Protein AF-A0ABC8CHY9-F1 (afdb_monomer)

Nearest PDB structures (foldseek):
  6kbh-assembly1_A  TM=7.584E-01  e=4.924E-10  Rhodococcus sp. ECU0066
  7c3a-assembly3_C  TM=7.628E-01  e=2.247E-09  Janthinobacterium sp. J3
  7c3b-assembly1_A  TM=7.754E-01  e=6.705E-09  Janthinobacterium sp. J3
  7c3a-assembly2_B  TM=7.800E-01  e=1.158E-08  Janthinobacterium sp. J3
  7c3a-assembly1_A  TM=7.800E-01  e=1.031E-07  Janthinobacterium sp. J3

InterPro domains:
  IPR007037 SIP-like, Rossmann fold domain [PF04954] (154-217)
  IPR013113 Siderophore-interacting, FAD-binding [PF08021] (94-144)
  IPR017927 FAD-binding domain, ferredoxin reductase-type [PS51384] (47-147)
  IPR017938 Riboflavin synthase-like beta-barrel [SSF63380] (45-145)
  IPR039261 Ferredoxin-NADP reductase (FNR), nucleotide-binding domain [G3DSA:3.40.50.80] (151-223)
  IPR039374 Siderophore-interacting protein [PTHR30157] (42-215)

Foldseek 3Di:
DDDDDPPPVVPPPPPPDDPPVVVVVVVCVVVVVDDPDPPPDPPPPPKDKWKWFWADKDDFFPFKIKTKTATLVLAPDDDPALQWWKWWDQDPDTDIWGFLDADNNGRITITMDGDDPCDDRVSVCRVPDDGGDMIMIIDGDHDHALPPDPPPAQEEEAEFEPRCQSSVLSRQVRHDPNHAYAYEYEYQAPRRDGDHPPPHHYHYFHCPPPDGPPSVPPPPPDPD

pLDDT: mean 79.37, std 23.41, range [27.72, 98.75]

Sequence (224 aa):
MPEQDWTEGFRAGYAAGFSDGFRAAREALSSGELAPAAVPHKHVAKKRYGTATVTGKQQLSVDMIRVFAQAPDMVGLSLDKTDHYIKIFFGEQTRSYTLRKVDTATGEIAIDFFFHGGVGVAGPWARDVHVGETFSYKGPGGKWSPTTPLPGVQEFVFAGDESAAPAIACGLERIPAGASATAYVEVAAPGHEIPMPEGSSVAWLYREGKPAGQALSTPCVNTT

Solvent-accessible surface area (backbone atoms only — not comparable to full-atom values): 13422 Å² total; per-residue (Å²): 137,84,86,82,82,75,72,64,72,72,72,68,67,84,83,76,73,79,62,63,68,57,50,58,55,49,50,43,59,71,72,64,80,52,80,79,75,81,76,76,77,77,79,75,74,80,88,40,71,47,60,30,32,28,68,42,72,45,80,57,30,85,45,30,37,37,40,30,25,45,24,69,83,43,42,76,58,87,78,85,42,32,47,25,24,34,33,38,53,62,82,97,44,73,48,79,40,41,46,52,39,74,40,33,86,78,7,40,35,29,35,60,46,59,33,68,72,79,52,71,73,61,29,42,46,67,71,68,61,52,68,72,45,70,47,44,35,38,46,79,48,57,86,45,38,76,73,50,93,57,88,87,70,47,73,45,79,44,76,41,40,64,82,42,44,52,35,48,39,34,40,65,76,47,56,52,92,91,44,49,58,43,34,41,39,32,31,60,41,93,72,45,61,62,92,62,56,86,92,64,47,69,48,78,36,60,35,77,83,53,66,90,67,52,57,77,66,48,77,83,75,82,82,125

Secondary structure (DSSP, 8-state):
------SSHHHHTTSSSSSHHHHHHHHHHHTT-SPPP-------PPPPEEEEEEEEEEE-SSSEEEEEEE-GGGTT-----SS-EEEEEETTEEEEEEEEEE-TTT-EEEEEEE--TT-SSHHHHHHH--TT-EEEEEEEE----TTS--TT--EEEEEEETTTHHHHHHHHTTPPTT-EEEEEEEESSTT------TT-EEEEEE-TTPPTTHHHHS------

Structure (mmCIF, N/CA/C/O backbone):
data_AF-A0ABC8CHY9-F1
#
_entry.id   AF-A0ABC8CHY9-F1
#
loop_
_atom_site.group_PDB
_atom_site.id
_atom_site.type_symbol
_atom_site.label_atom_id
_atom_site.label_alt_id
_atom_site.label_comp_id
_atom_site.label_asym_id
_atom_site.label_entity_id
_atom_site.label_seq_id
_atom_site.pdbx_PDB_ins_code
_atom_site.Cartn_x
_atom_site.Cartn_y
_atom_site.Cartn_z
_atom_site.occupancy
_atom_site.B_iso_or_equiv
_atom_site.auth_seq_id
_atom_site.auth_comp_id
_atom_site.auth_asym_id
_atom_site.auth_atom_id
_atom_site.pdbx_PDB_model_num
ATOM 1 N N . MET A 1 1 ? 46.245 7.492 -29.302 1.00 31.73 1 MET A N 1
ATOM 2 C CA . MET A 1 1 ? 45.014 8.285 -29.102 1.00 31.73 1 MET A CA 1
ATOM 3 C C . MET A 1 1 ? 44.814 8.413 -27.605 1.00 31.73 1 MET A C 1
ATOM 5 O O . MET A 1 1 ? 44.795 7.358 -26.983 1.00 31.73 1 MET A O 1
ATOM 9 N N . PRO A 1 2 ? 44.789 9.615 -27.008 1.00 33.62 2 PRO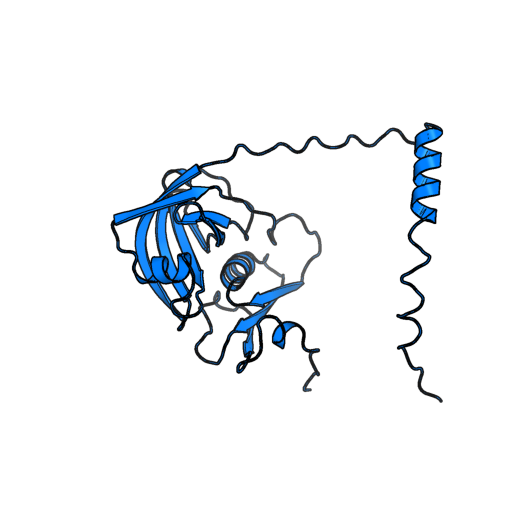 A N 1
ATOM 10 C CA . PRO A 1 2 ? 44.671 9.721 -25.562 1.00 33.62 2 PRO A CA 1
ATOM 11 C C . PRO A 1 2 ? 43.204 9.747 -25.111 1.00 33.62 2 PRO A C 1
ATOM 13 O O . PRO A 1 2 ? 42.352 10.351 -25.764 1.00 33.62 2 PRO A O 1
ATOM 16 N N . GLU A 1 3 ? 42.969 9.056 -23.996 1.00 36.50 3 GLU A N 1
ATOM 17 C CA . GLU A 1 3 ? 41.801 9.107 -23.111 1.00 36.50 3 GLU A CA 1
ATOM 18 C C . GLU A 1 3 ? 41.356 10.547 -22.826 1.00 36.50 3 GLU A C 1
ATOM 20 O O . GLU A 1 3 ? 42.177 11.398 -22.484 1.00 36.50 3 GLU A O 1
ATOM 25 N N . GLN A 1 4 ? 40.052 10.814 -22.937 1.00 35.91 4 GLN A N 1
ATOM 26 C CA . GLN A 1 4 ? 39.448 12.040 -22.416 1.00 35.91 4 GLN A CA 1
ATOM 27 C C . GLN A 1 4 ? 38.803 11.753 -21.059 1.00 35.91 4 GLN A C 1
ATOM 29 O O . GLN A 1 4 ? 37.903 10.921 -20.950 1.00 35.91 4 GLN A O 1
ATOM 34 N N . ASP A 1 5 ? 39.303 12.456 -20.045 1.00 32.94 5 ASP A N 1
ATOM 35 C CA . ASP A 1 5 ? 38.778 12.534 -18.685 1.00 32.94 5 ASP A CA 1
ATOM 36 C C . ASP A 1 5 ? 37.527 13.428 -18.667 1.00 32.94 5 ASP A C 1
ATOM 38 O O . ASP A 1 5 ? 37.573 14.614 -18.997 1.00 32.94 5 ASP A O 1
ATOM 42 N N . TRP A 1 6 ? 36.383 12.841 -18.315 1.00 29.98 6 TRP A N 1
ATOM 43 C CA . TRP A 1 6 ? 35.071 13.495 -18.344 1.00 29.98 6 TRP A CA 1
ATOM 44 C C . TRP A 1 6 ? 34.708 14.216 -17.035 1.00 29.98 6 TRP A C 1
ATOM 46 O O . TRP A 1 6 ? 33.580 14.690 -16.885 1.00 29.98 6 TRP A O 1
ATOM 56 N N . THR A 1 7 ? 35.627 14.327 -16.071 1.00 32.62 7 THR A N 1
ATOM 57 C CA . THR A 1 7 ? 35.287 14.832 -14.730 1.00 32.62 7 THR A CA 1
ATOM 58 C C . THR A 1 7 ? 35.387 16.356 -14.554 1.00 32.62 7 THR A C 1
ATOM 60 O O . THR A 1 7 ? 34.756 16.897 -13.641 1.00 32.62 7 THR A O 1
ATOM 63 N N . GLU A 1 8 ? 36.051 17.098 -15.450 1.00 30.88 8 GLU A N 1
ATOM 64 C CA . GLU A 1 8 ? 36.154 18.569 -15.340 1.00 30.88 8 GLU A CA 1
ATOM 65 C C . GLU A 1 8 ? 34.946 19.338 -15.906 1.00 30.88 8 GLU A C 1
ATOM 67 O O . GLU A 1 8 ? 34.560 20.373 -15.354 1.00 30.88 8 GLU A O 1
ATOM 72 N N . GLY A 1 9 ? 34.259 18.813 -16.929 1.00 31.03 9 GLY A N 1
ATOM 73 C CA . GLY A 1 9 ? 33.076 19.467 -17.514 1.00 31.03 9 GLY A CA 1
ATOM 74 C C . GLY A 1 9 ? 31.875 19.549 -16.561 1.00 31.03 9 GLY A C 1
ATOM 75 O O . GLY A 1 9 ? 31.036 20.442 -16.680 1.00 31.03 9 GLY A O 1
ATOM 76 N N . PHE A 1 10 ? 31.814 18.661 -15.565 1.00 29.80 10 PHE A N 1
ATOM 77 C CA . PHE A 1 10 ? 30.682 18.574 -14.642 1.00 29.80 10 PHE A CA 1
ATOM 78 C C . PHE A 1 10 ? 30.766 19.562 -13.466 1.00 29.80 10 PHE A C 1
ATOM 80 O O . PHE A 1 10 ? 29.756 19.832 -12.818 1.00 29.80 10 PHE A O 1
ATOM 87 N N . ARG A 1 11 ? 31.941 20.151 -13.189 1.00 31.22 11 ARG A N 1
ATOM 88 C CA . ARG A 1 11 ? 32.120 21.094 -12.065 1.00 31.22 11 ARG A CA 1
ATOM 89 C C . ARG A 1 11 ? 32.018 22.573 -12.452 1.00 31.22 11 ARG A C 1
ATOM 91 O O . ARG A 1 11 ? 31.824 23.399 -11.567 1.00 31.22 11 ARG A O 1
ATOM 98 N N . ALA A 1 12 ? 32.061 22.919 -13.741 1.00 30.42 12 ALA A N 1
ATOM 99 C CA . ALA A 1 12 ? 31.994 24.315 -14.196 1.00 30.42 12 ALA A CA 1
ATOM 100 C C . ALA A 1 12 ? 30.573 24.811 -14.556 1.00 30.42 12 ALA A C 1
ATOM 102 O O . ALA A 1 12 ? 30.329 26.015 -14.579 1.00 30.42 12 ALA A O 1
ATOM 103 N N . GLY A 1 13 ? 29.608 23.916 -14.801 1.00 27.72 13 GLY A N 1
ATOM 104 C CA . GLY A 1 13 ? 28.267 24.290 -15.286 1.00 27.72 13 GLY A CA 1
ATOM 105 C C . GLY A 1 13 ? 27.268 24.778 -14.227 1.00 27.72 13 GLY A C 1
ATOM 106 O O . GLY A 1 13 ? 26.208 25.289 -14.581 1.00 27.72 13 GLY A O 1
ATOM 107 N N . TYR A 1 14 ? 27.572 24.643 -12.932 1.00 29.20 14 TYR A N 1
ATOM 108 C CA . TYR A 1 14 ? 26.563 24.785 -11.869 1.00 29.20 14 TYR A CA 1
ATOM 109 C C . TYR A 1 14 ? 26.459 26.176 -11.216 1.00 29.20 14 TYR A C 1
ATOM 111 O O . TYR A 1 14 ? 25.705 26.335 -10.260 1.00 29.20 14 TYR A O 1
ATOM 119 N N . ALA A 1 15 ? 27.167 27.198 -11.712 1.00 30.81 15 ALA A N 1
ATOM 120 C CA . ALA A 1 15 ? 27.175 28.516 -11.058 1.00 30.81 15 ALA A CA 1
ATOM 121 C C . ALA A 1 15 ? 26.877 29.738 -11.950 1.00 30.81 15 ALA A C 1
ATOM 123 O O . ALA A 1 15 ? 26.754 30.830 -11.405 1.00 30.81 15 ALA A O 1
ATOM 124 N N . ALA A 1 16 ? 26.707 29.606 -13.273 1.00 33.31 16 ALA A N 1
ATOM 125 C CA . ALA A 1 16 ? 26.602 30.793 -14.146 1.00 33.31 16 ALA A CA 1
ATOM 126 C C . ALA A 1 16 ? 25.385 30.858 -15.094 1.00 33.31 16 ALA A C 1
ATOM 128 O O . ALA A 1 16 ? 25.173 31.888 -15.719 1.00 33.31 16 ALA A O 1
ATOM 129 N N . GLY A 1 17 ? 24.550 29.818 -15.204 1.00 32.47 17 GLY A N 1
ATOM 130 C CA . GLY A 1 17 ? 23.488 29.775 -16.229 1.00 32.47 17 GLY A CA 1
ATOM 131 C C . GLY A 1 17 ? 22.079 30.208 -15.798 1.00 32.47 17 GLY A C 1
ATOM 132 O O . GLY A 1 17 ? 21.177 30.234 -16.629 1.00 32.47 17 GLY A O 1
ATOM 133 N N . PHE A 1 18 ? 21.842 30.502 -14.515 1.00 31.17 18 PHE A N 1
ATOM 134 C CA . PHE A 1 18 ? 20.472 30.564 -13.975 1.00 31.17 18 PHE A CA 1
ATOM 135 C C . PHE A 1 18 ? 19.853 31.977 -13.913 1.00 31.17 18 PHE A C 1
ATOM 137 O O . PHE A 1 18 ? 18.650 32.103 -13.695 1.00 31.17 18 PHE A O 1
ATOM 144 N N . SER A 1 19 ? 20.627 33.051 -14.114 1.00 36.53 19 SER A N 1
ATOM 145 C CA . SER A 1 19 ? 20.133 34.436 -13.973 1.00 36.53 19 SER A CA 1
ATOM 146 C C . SER A 1 19 ? 19.642 35.079 -15.272 1.00 36.53 19 SER A C 1
ATOM 148 O O . SER A 1 19 ? 18.708 35.883 -15.238 1.00 36.53 19 SER A O 1
ATOM 150 N N . ASP A 1 20 ? 20.228 34.731 -16.418 1.00 38.06 20 ASP A N 1
ATOM 151 C CA . ASP A 1 20 ? 20.029 35.509 -17.651 1.00 38.06 20 ASP A CA 1
ATOM 152 C C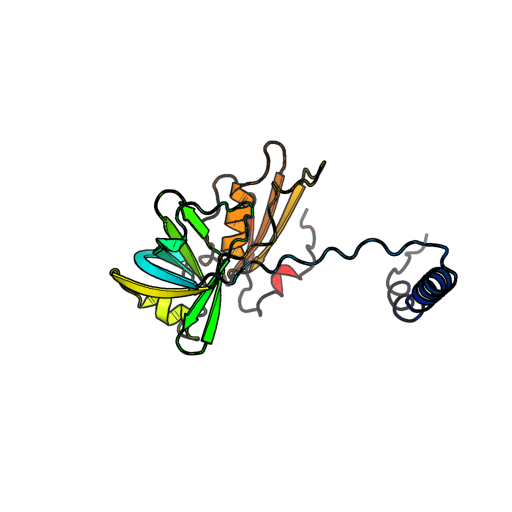 . ASP A 1 20 ? 18.703 35.184 -18.349 1.00 38.06 20 ASP A C 1
ATOM 154 O O . ASP A 1 20 ? 18.013 36.086 -18.830 1.00 38.06 20 ASP A O 1
ATOM 158 N N . GLY A 1 21 ? 18.260 33.923 -18.285 1.00 33.34 21 GLY A N 1
ATOM 159 C CA . GLY A 1 21 ? 16.952 33.507 -18.807 1.00 33.34 21 GLY A CA 1
ATOM 160 C C . GLY A 1 21 ? 15.767 34.141 -18.067 1.00 33.34 21 GLY A C 1
ATOM 161 O O . GLY A 1 21 ? 14.745 34.455 -18.677 1.00 33.34 21 GLY A O 1
ATOM 162 N N . PHE A 1 22 ? 15.911 34.413 -16.765 1.00 33.84 22 PHE A N 1
ATOM 163 C CA . PHE A 1 22 ? 14.870 35.080 -15.977 1.00 33.84 22 PHE A CA 1
ATOM 164 C C . PHE A 1 22 ? 14.790 36.583 -16.254 1.00 33.84 22 PHE A C 1
ATOM 166 O O . PHE A 1 22 ? 13.711 37.163 -16.132 1.00 33.84 22 PHE A O 1
ATOM 173 N N . ARG A 1 23 ? 15.897 37.223 -16.651 1.00 44.31 23 ARG A N 1
ATOM 174 C CA . ARG A 1 23 ? 15.920 38.656 -16.971 1.00 44.31 23 ARG A CA 1
ATOM 175 C C . ARG A 1 23 ? 15.185 38.948 -18.278 1.00 44.31 23 ARG A C 1
ATOM 177 O O . ARG A 1 23 ? 14.306 39.805 -18.281 1.00 44.31 23 ARG A O 1
ATOM 184 N N . ALA A 1 24 ? 15.454 38.156 -19.319 1.00 43.34 24 ALA A N 1
ATOM 185 C CA . ALA A 1 24 ? 14.773 38.255 -20.611 1.00 43.34 24 ALA A CA 1
ATOM 186 C C . ALA A 1 24 ? 13.260 37.986 -20.496 1.00 43.34 24 ALA A C 1
ATOM 188 O O . ALA A 1 24 ? 12.445 38.726 -21.045 1.00 43.34 24 ALA A O 1
ATOM 189 N N . ALA A 1 25 ? 12.863 36.980 -19.706 1.00 36.84 25 ALA A N 1
ATOM 190 C CA . ALA A 1 25 ? 11.452 36.690 -19.447 1.00 36.84 25 ALA A CA 1
ATOM 191 C C . ALA A 1 25 ? 10.747 37.811 -18.655 1.00 36.84 25 ALA A C 1
ATOM 193 O O . ALA A 1 25 ? 9.567 38.084 -18.876 1.00 36.84 25 ALA A O 1
ATOM 194 N N . ARG A 1 26 ? 11.459 38.489 -17.743 1.00 45.16 26 ARG A N 1
ATOM 195 C CA . ARG A 1 26 ? 10.902 39.592 -16.945 1.00 45.16 26 ARG A CA 1
ATOM 196 C C . ARG A 1 26 ? 10.762 40.884 -17.750 1.00 45.16 26 ARG A C 1
ATOM 198 O O . ARG A 1 26 ? 9.788 41.604 -17.550 1.00 45.16 26 ARG A O 1
ATOM 205 N N . GLU A 1 27 ? 11.693 41.155 -18.662 1.00 46.03 27 GLU A N 1
ATOM 206 C CA . GLU A 1 27 ? 11.608 42.287 -19.592 1.00 46.03 27 GLU A CA 1
ATOM 207 C C . GLU A 1 27 ? 10.438 42.114 -20.574 1.00 46.03 27 GLU A C 1
ATOM 209 O O . GLU A 1 27 ? 9.633 43.037 -20.706 1.00 46.03 27 GLU A O 1
ATOM 214 N N . ALA A 1 28 ? 10.239 40.909 -21.125 1.00 45.16 28 ALA A N 1
ATOM 215 C CA . ALA A 1 28 ? 9.108 40.591 -22.008 1.00 45.16 28 ALA A CA 1
ATOM 216 C C . ALA A 1 28 ? 7.726 40.672 -21.316 1.00 45.16 28 ALA A C 1
ATOM 218 O O . ALA A 1 28 ? 6.730 41.046 -21.934 1.00 45.16 28 ALA A O 1
ATOM 219 N N . LEU A 1 29 ? 7.651 40.364 -20.013 1.00 42.69 29 LEU A N 1
ATOM 220 C CA . LEU A 1 29 ? 6.434 40.549 -19.205 1.00 42.69 29 LEU A CA 1
ATOM 221 C C . LEU A 1 29 ? 6.156 42.025 -18.878 1.00 42.69 29 LEU A C 1
ATOM 223 O O . LEU A 1 29 ? 5.001 42.401 -18.692 1.00 42.69 29 LEU A O 1
ATOM 227 N N . SER A 1 30 ? 7.193 42.865 -18.809 1.00 51.72 30 SER A N 1
ATOM 228 C CA . SER A 1 30 ? 7.054 44.303 -18.536 1.00 51.72 30 SER A CA 1
ATOM 229 C C . SER A 1 30 ? 6.745 45.148 -19.778 1.00 51.72 30 SER A C 1
ATOM 231 O O . SER A 1 30 ? 6.163 46.222 -19.638 1.00 51.72 30 SER A O 1
ATOM 233 N N . SER A 1 31 ? 7.083 44.663 -20.981 1.00 58.38 31 SER A N 1
ATOM 234 C CA . SER A 1 31 ? 6.788 45.321 -22.265 1.00 58.38 31 SER A CA 1
ATOM 235 C C . SER A 1 31 ? 5.376 45.042 -22.801 1.00 58.38 31 SER A C 1
ATOM 237 O O . SER A 1 31 ? 4.948 45.693 -23.751 1.00 58.38 31 SER A O 1
ATOM 239 N N . GLY A 1 32 ? 4.637 44.101 -22.196 1.00 48.84 32 GLY A N 1
ATOM 240 C CA . GLY A 1 32 ? 3.268 43.747 -22.592 1.00 48.84 32 GLY A CA 1
ATOM 241 C C . GLY A 1 32 ? 3.162 42.870 -23.848 1.00 48.84 32 GLY A C 1
ATOM 242 O O . GLY A 1 32 ? 2.066 42.701 -24.374 1.00 48.84 32 GLY A O 1
ATOM 243 N N . GLU A 1 33 ? 4.270 42.302 -24.326 1.00 51.78 33 GLU A N 1
ATOM 244 C CA . GLU A 1 33 ? 4.331 41.566 -25.600 1.00 51.78 33 GLU A CA 1
ATOM 245 C C . GLU A 1 33 ? 3.868 40.097 -25.488 1.00 51.78 33 GLU A C 1
ATOM 247 O O . GLU A 1 33 ? 3.592 39.439 -26.489 1.00 51.78 33 GLU A O 1
ATOM 252 N N . LEU A 1 34 ? 3.695 39.585 -24.264 1.00 42.00 34 LEU A N 1
ATOM 253 C CA . LEU A 1 34 ? 3.110 38.273 -23.985 1.00 42.00 34 LEU A CA 1
ATOM 254 C C . LEU A 1 34 ? 1.925 38.432 -23.032 1.00 42.00 34 LEU A C 1
ATOM 256 O O . LEU A 1 34 ? 2.094 38.773 -21.860 1.00 42.00 34 LEU A O 1
ATOM 260 N N . ALA A 1 35 ? 0.716 38.151 -23.523 1.00 42.53 35 ALA A N 1
ATOM 261 C CA . ALA A 1 35 ? -0.446 38.004 -22.655 1.00 42.53 35 ALA A CA 1
ATOM 262 C C . ALA A 1 35 ? -0.138 36.920 -21.602 1.00 42.53 35 ALA A C 1
ATOM 264 O O . ALA A 1 35 ? 0.308 35.830 -21.980 1.00 42.53 35 ALA A O 1
ATOM 265 N N . PRO A 1 36 ? -0.339 37.177 -20.295 1.00 41.12 36 PRO A N 1
ATOM 266 C CA . PRO A 1 36 ? -0.047 36.180 -19.280 1.00 41.12 36 PRO A CA 1
ATOM 267 C C . PRO A 1 36 ? -0.923 34.953 -19.533 1.00 41.12 36 PRO A C 1
ATOM 269 O O . PRO A 1 36 ? -2.152 35.046 -19.559 1.00 41.12 36 PRO A O 1
ATOM 272 N N . ALA A 1 37 ? -0.280 33.800 -19.731 1.00 46.53 37 ALA A N 1
ATOM 273 C CA . ALA A 1 37 ? -0.973 32.524 -19.765 1.00 46.53 37 ALA A CA 1
ATOM 274 C C . ALA A 1 37 ? -1.821 32.413 -18.493 1.00 46.53 37 ALA A C 1
ATOM 276 O O . ALA A 1 37 ? -1.317 32.636 -17.388 1.00 46.53 37 ALA A O 1
ATOM 277 N N . ALA A 1 38 ? -3.111 32.111 -18.655 1.00 36.38 38 ALA A N 1
ATOM 278 C CA . ALA A 1 38 ? -4.022 31.940 -17.536 1.00 36.38 38 ALA A CA 1
ATOM 279 C C . ALA A 1 38 ? -3.404 30.947 -16.543 1.00 36.38 38 ALA A C 1
ATOM 281 O O . ALA A 1 38 ? -3.217 29.777 -16.870 1.00 36.38 38 ALA A O 1
ATOM 282 N N . VAL A 1 39 ? -3.058 31.419 -15.344 1.00 41.78 39 VAL A N 1
ATOM 283 C CA . VAL A 1 39 ? -2.604 30.549 -14.260 1.00 41.78 39 VAL A CA 1
ATOM 284 C C . VAL A 1 39 ? -3.815 29.703 -13.877 1.00 41.78 39 VAL A C 1
ATOM 286 O O . VAL A 1 39 ? -4.792 30.262 -13.371 1.00 41.78 39 VAL A O 1
ATOM 289 N N . PRO A 1 40 ? -3.822 28.381 -14.125 1.00 38.25 40 PRO A N 1
ATOM 290 C CA . PRO A 1 40 ? -4.966 27.572 -13.759 1.00 38.25 40 PRO A CA 1
ATOM 291 C C . PRO A 1 40 ? -5.106 27.624 -12.240 1.00 38.25 40 PRO A C 1
ATOM 293 O O . PRO A 1 40 ? -4.212 27.209 -11.496 1.00 38.25 40 PRO A O 1
ATOM 296 N N . HIS A 1 41 ? -6.233 28.146 -11.762 1.00 39.78 41 HIS A N 1
ATOM 297 C CA . HIS A 1 41 ? -6.594 28.026 -10.360 1.00 39.78 41 HIS A CA 1
ATOM 298 C C . HIS A 1 41 ? -6.668 26.532 -10.028 1.00 39.78 41 HIS A C 1
ATOM 300 O O . HIS A 1 41 ? -7.545 25.818 -10.522 1.00 39.78 41 HIS A O 1
ATOM 306 N N . LYS A 1 42 ? -5.727 26.038 -9.210 1.00 41.91 42 LYS A N 1
ATOM 307 C CA . LYS A 1 42 ? -5.790 24.674 -8.676 1.00 41.91 42 LYS A CA 1
ATOM 308 C C . LYS A 1 42 ? -7.128 24.523 -7.963 1.00 41.91 42 LYS A C 1
ATOM 310 O O . LYS A 1 42 ? -7.344 25.139 -6.921 1.00 41.91 42 LYS A O 1
ATOM 315 N N . HIS A 1 43 ? -8.006 23.683 -8.500 1.00 42.25 43 HIS A N 1
ATOM 316 C CA . HIS A 1 43 ? -9.142 23.191 -7.740 1.00 42.25 43 HIS A CA 1
ATOM 317 C C . HIS A 1 43 ? -8.588 22.435 -6.532 1.00 42.25 43 HIS A C 1
ATOM 319 O O . HIS A 1 43 ? -8.000 21.360 -6.660 1.00 42.25 43 HIS A O 1
ATOM 325 N N . VAL A 1 44 ? -8.719 23.026 -5.345 1.00 41.34 44 VAL A N 1
ATOM 326 C CA . VAL A 1 44 ? -8.358 22.352 -4.101 1.00 41.34 44 VAL A CA 1
ATOM 327 C C . VAL A 1 44 ? -9.457 21.334 -3.830 1.00 41.34 44 VAL A C 1
ATOM 329 O O . VAL A 1 44 ? -10.539 21.689 -3.364 1.00 41.34 44 VAL A O 1
ATOM 332 N N . ALA A 1 45 ? -9.198 20.066 -4.154 1.00 55.59 45 ALA A N 1
ATOM 333 C CA . ALA A 1 45 ? -10.091 18.973 -3.795 1.00 55.59 45 ALA A CA 1
ATOM 334 C C . ALA A 1 45 ? -10.418 19.056 -2.292 1.00 55.59 45 ALA A C 1
ATOM 336 O O . ALA A 1 45 ? -9.515 19.174 -1.454 1.00 55.59 45 ALA A O 1
ATOM 337 N N . LYS A 1 46 ? -11.712 19.029 -1.940 1.00 58.00 46 LYS A N 1
ATOM 338 C CA . LYS A 1 46 ? -12.144 19.033 -0.534 1.00 58.00 46 LYS A CA 1
ATOM 339 C C . LYS A 1 46 ? -11.478 17.861 0.191 1.00 58.00 46 LYS A C 1
ATOM 341 O O . LYS A 1 46 ? -11.513 16.729 -0.286 1.00 58.00 46 LYS A O 1
ATOM 346 N N . LYS A 1 47 ? -10.866 18.140 1.348 1.00 62.62 47 LYS A N 1
ATOM 347 C CA . LYS A 1 47 ? -10.247 17.112 2.196 1.00 62.62 47 LYS A CA 1
ATOM 348 C C . LYS A 1 47 ? -11.335 16.121 2.628 1.00 62.62 47 LYS A C 1
ATOM 350 O O . LYS A 1 47 ? -12.256 16.517 3.336 1.00 62.62 47 LYS A O 1
ATOM 355 N N . ARG A 1 48 ? -11.215 14.862 2.211 1.00 80.88 48 ARG A N 1
ATOM 356 C CA . ARG A 1 48 ? -12.069 13.760 2.664 1.00 80.88 48 ARG A CA 1
ATOM 357 C C . ARG A 1 48 ? -11.432 13.089 3.875 1.00 80.88 48 ARG A C 1
ATOM 359 O O . ARG A 1 48 ? -10.226 12.833 3.871 1.00 80.88 48 ARG A O 1
ATOM 366 N N . TYR A 1 49 ? -12.243 12.879 4.900 1.00 92.06 49 TYR A N 1
ATOM 367 C CA . TYR A 1 49 ? -11.903 12.138 6.106 1.00 92.06 49 TYR A CA 1
ATOM 368 C C . TYR A 1 49 ? -12.834 10.931 6.168 1.00 92.06 49 TYR A C 1
ATOM 370 O O . TYR A 1 49 ? -14.011 11.069 5.834 1.00 92.06 49 TYR A O 1
ATOM 378 N N . GLY A 1 50 ? -12.295 9.786 6.564 1.00 93.50 50 GLY A N 1
ATOM 379 C CA . GLY A 1 50 ? -13.008 8.516 6.591 1.00 93.50 50 GLY A CA 1
ATOM 380 C C . GLY A 1 50 ? -12.617 7.678 7.797 1.00 93.50 50 GLY A C 1
ATOM 381 O O . GLY A 1 50 ? -11.641 7.975 8.497 1.00 93.50 50 GLY A O 1
ATOM 382 N N . THR A 1 51 ? -13.388 6.623 8.022 1.00 96.62 51 THR A N 1
ATOM 383 C CA . THR A 1 51 ? -13.128 5.619 9.051 1.00 96.62 51 THR A CA 1
ATOM 384 C C . THR A 1 51 ? -13.231 4.254 8.399 1.00 96.62 51 THR A C 1
ATOM 386 O O . THR A 1 51 ? -14.230 3.948 7.752 1.00 96.62 51 THR A O 1
ATOM 389 N N . ALA A 1 52 ? -12.201 3.436 8.582 1.00 98.00 52 ALA A N 1
ATOM 390 C CA . ALA A 1 52 ? -12.180 2.063 8.111 1.00 98.00 52 ALA A CA 1
ATOM 391 C C . ALA A 1 52 ? -12.221 1.093 9.293 1.00 98.00 52 ALA A C 1
ATOM 393 O O . ALA A 1 52 ? -11.663 1.381 10.352 1.00 98.00 52 ALA A O 1
ATOM 394 N N . THR A 1 53 ? -12.868 -0.053 9.094 1.00 98.69 53 THR A N 1
ATOM 395 C CA . THR A 1 53 ? -12.961 -1.145 10.073 1.00 98.69 53 THR A CA 1
ATOM 396 C C . THR A 1 53 ? -12.141 -2.324 9.584 1.00 98.69 53 THR A C 1
ATOM 398 O O . THR A 1 53 ? -12.368 -2.799 8.476 1.00 98.69 53 THR A O 1
ATOM 401 N N . VAL A 1 54 ? -11.194 -2.805 10.382 1.00 98.75 54 VAL A N 1
ATOM 402 C CA . VAL A 1 54 ? -10.316 -3.918 10.013 1.00 98.75 54 VAL A CA 1
ATOM 403 C C . VAL A 1 54 ? -11.126 -5.200 9.853 1.00 98.75 54 VAL A C 1
ATOM 405 O O . VAL A 1 54 ? -11.891 -5.585 10.736 1.00 98.75 54 VAL A O 1
ATOM 408 N N . THR A 1 55 ? -10.939 -5.874 8.722 1.00 98.38 55 THR A N 1
ATOM 409 C CA . THR A 1 55 ? -11.605 -7.137 8.371 1.00 98.38 55 THR A CA 1
ATOM 410 C C . THR A 1 55 ? -10.643 -8.321 8.372 1.00 98.38 55 THR A C 1
ATOM 412 O O . THR A 1 55 ? -11.081 -9.465 8.457 1.00 98.38 55 THR A O 1
ATOM 415 N N . GLY A 1 56 ? -9.330 -8.073 8.346 1.00 97.31 56 GLY A N 1
ATOM 416 C CA . GLY A 1 56 ? -8.318 -9.119 8.440 1.00 97.31 56 GLY A CA 1
ATOM 417 C C . GLY A 1 56 ? -6.896 -8.592 8.296 1.00 97.31 56 GLY A C 1
ATOM 418 O O . GLY A 1 56 ? -6.675 -7.413 8.017 1.00 97.31 56 GLY A O 1
ATOM 419 N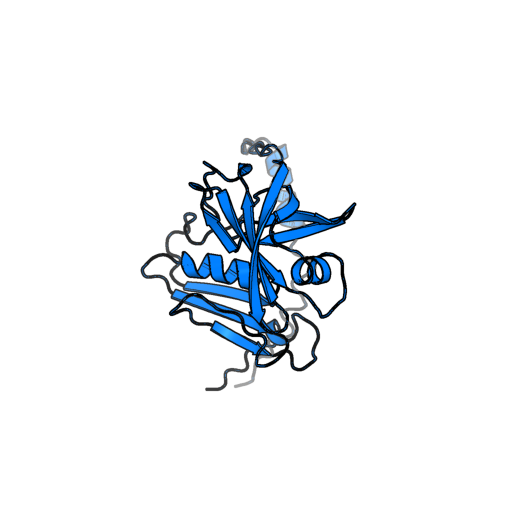 N . LYS A 1 57 ? -5.921 -9.488 8.457 1.00 97.31 57 LYS A N 1
ATOM 420 C CA . LYS A 1 57 ? -4.506 -9.205 8.200 1.00 97.31 57 LYS A CA 1
ATOM 421 C C . LYS A 1 57 ? -3.777 -10.422 7.644 1.00 97.31 57 LYS A C 1
ATOM 423 O O . LYS A 1 57 ? -4.159 -11.555 7.927 1.00 97.31 57 LYS A O 1
ATOM 428 N N . GLN A 1 58 ? -2.721 -10.175 6.879 1.00 96.62 58 GLN A N 1
ATOM 429 C CA . GLN A 1 58 ? -1.860 -11.195 6.289 1.00 96.62 58 GLN A CA 1
ATOM 430 C C . GLN A 1 58 ? -0.396 -10.755 6.380 1.00 96.62 58 GLN A C 1
ATOM 432 O O . GLN A 1 58 ? -0.051 -9.658 5.944 1.00 96.62 58 GLN A O 1
ATOM 437 N N . GLN A 1 59 ? 0.471 -11.619 6.909 1.00 95.19 59 GLN A N 1
ATOM 438 C CA . GLN A 1 59 ? 1.920 -11.413 6.860 1.00 95.19 59 GLN A CA 1
ATOM 439 C C . GLN A 1 59 ? 2.413 -11.651 5.423 1.00 95.19 59 GLN A C 1
ATOM 441 O O . GLN A 1 59 ? 2.126 -12.706 4.856 1.00 95.19 59 GLN A O 1
ATOM 446 N N . LEU A 1 60 ? 3.113 -10.680 4.830 1.00 94.62 60 LEU A N 1
ATOM 447 C CA . LEU A 1 60 ? 3.630 -10.768 3.456 1.00 94.62 60 LEU A CA 1
ATOM 448 C C . LEU A 1 60 ? 5.124 -11.107 3.403 1.00 94.62 60 LEU A C 1
ATOM 450 O O . LEU A 1 60 ? 5.532 -11.891 2.555 1.00 94.62 60 LEU A O 1
ATOM 454 N N . SER A 1 61 ? 5.908 -10.528 4.309 1.00 92.88 61 SER A N 1
ATOM 455 C CA . SER A 1 61 ? 7.348 -10.768 4.493 1.00 92.88 61 SER A CA 1
ATOM 456 C C . SER A 1 61 ? 7.676 -10.734 5.988 1.00 92.88 61 SER A C 1
ATOM 458 O O . SER A 1 61 ? 6.769 -10.618 6.808 1.00 92.88 61 SER A O 1
ATOM 460 N N . VAL A 1 62 ? 8.948 -10.791 6.385 1.00 90.81 62 VAL A N 1
ATOM 461 C CA . VAL A 1 62 ? 9.363 -10.639 7.797 1.00 90.81 62 VAL A CA 1
ATOM 462 C C . VAL A 1 62 ? 8.931 -9.289 8.402 1.00 90.81 62 VAL A C 1
ATOM 464 O O . VAL A 1 62 ? 8.669 -9.192 9.601 1.00 90.81 62 VAL A O 1
ATOM 467 N N . ASP A 1 63 ? 8.816 -8.253 7.578 1.00 91.81 63 ASP A N 1
ATOM 468 C CA . ASP A 1 63 ? 8.665 -6.850 7.973 1.00 91.81 63 ASP A CA 1
ATOM 469 C C . ASP A 1 63 ? 7.532 -6.111 7.240 1.00 91.81 63 ASP A C 1
ATOM 471 O O . ASP A 1 63 ? 7.437 -4.882 7.304 1.00 91.81 63 ASP A O 1
ATOM 475 N N . MET A 1 64 ? 6.634 -6.854 6.583 1.00 94.94 64 MET A N 1
ATOM 476 C CA . MET A 1 64 ? 5.449 -6.296 5.940 1.00 94.94 64 MET A CA 1
ATOM 477 C C . MET A 1 64 ? 4.175 -7.077 6.261 1.00 94.94 64 MET A C 1
ATOM 479 O O . MET A 1 64 ? 4.092 -8.291 6.060 1.00 94.94 64 MET A O 1
ATOM 483 N N . ILE A 1 65 ? 3.146 -6.350 6.704 1.00 96.44 65 ILE A N 1
ATOM 484 C CA . ILE A 1 65 ? 1.796 -6.871 6.954 1.00 96.44 65 ILE A CA 1
ATOM 485 C C . ILE A 1 65 ? 0.799 -6.140 6.063 1.00 96.44 65 ILE A C 1
ATOM 487 O O . ILE A 1 65 ? 0.738 -4.911 6.067 1.00 96.44 65 ILE A O 1
ATOM 491 N N . ARG A 1 66 ? -0.039 -6.896 5.356 1.00 98.19 66 ARG A N 1
ATOM 492 C CA . ARG A 1 66 ? -1.241 -6.372 4.712 1.00 98.19 66 ARG A CA 1
ATOM 493 C C . ARG A 1 66 ? -2.383 -6.347 5.710 1.00 98.19 66 ARG A C 1
ATOM 495 O O . ARG A 1 66 ? -2.724 -7.382 6.278 1.00 98.19 66 ARG A O 1
ATOM 502 N N . VAL A 1 67 ? -3.005 -5.189 5.878 1.00 98.56 67 VAL A N 1
ATOM 503 C CA . VAL A 1 67 ? -4.254 -5.025 6.625 1.00 98.56 67 VAL A CA 1
ATOM 504 C C . VAL A 1 67 ? -5.389 -4.840 5.627 1.00 98.56 67 VAL A C 1
ATOM 506 O O . VAL A 1 67 ? -5.318 -3.985 4.741 1.00 98.56 67 VAL A O 1
ATOM 509 N N . PHE A 1 68 ? -6.434 -5.646 5.780 1.00 98.69 68 PHE A N 1
ATOM 510 C CA . PHE A 1 68 ? -7.686 -5.524 5.044 1.00 98.69 68 PHE A CA 1
ATOM 511 C C . PHE A 1 68 ? -8.696 -4.769 5.899 1.00 98.69 68 PHE A C 1
ATOM 513 O O . PHE A 1 68 ? -8.764 -4.977 7.115 1.00 98.69 68 PHE A O 1
ATOM 520 N N . ALA A 1 69 ? -9.477 -3.892 5.278 1.00 98.56 69 ALA A N 1
ATOM 521 C CA . ALA A 1 69 ? -10.490 -3.130 5.984 1.00 98.56 69 ALA A CA 1
ATOM 522 C C . ALA A 1 69 ? -11.689 -2.785 5.098 1.00 98.56 69 ALA A C 1
ATOM 524 O O . ALA A 1 69 ? -11.584 -2.702 3.877 1.00 98.56 69 ALA A O 1
ATOM 525 N N . GLN A 1 70 ? -12.822 -2.537 5.743 1.00 98.50 70 GLN A N 1
ATOM 526 C CA . GLN A 1 70 ? -14.026 -1.985 5.144 1.00 98.50 70 GLN A CA 1
ATOM 527 C C . GLN A 1 70 ? -14.029 -0.466 5.324 1.00 98.50 70 GLN A C 1
ATOM 529 O O . GLN A 1 70 ? -14.001 0.018 6.455 1.00 98.50 70 GLN A O 1
ATOM 534 N N . ALA A 1 71 ? -14.102 0.279 4.224 1.00 97.38 71 ALA A N 1
ATOM 535 C CA . ALA A 1 71 ? -14.076 1.737 4.178 1.00 97.38 71 ALA A CA 1
ATOM 536 C C . ALA A 1 71 ? -15.266 2.270 3.355 1.00 97.38 71 ALA A C 1
ATOM 538 O O . ALA A 1 71 ? -15.144 2.494 2.148 1.00 97.38 71 ALA A O 1
ATOM 539 N N . PRO A 1 72 ? -16.446 2.469 3.974 1.00 94.75 72 PRO A N 1
ATOM 540 C CA . PRO A 1 72 ? -17.660 2.868 3.257 1.00 94.75 72 PRO A CA 1
ATOM 541 C C . PRO A 1 72 ? -17.525 4.173 2.460 1.00 94.75 72 PRO A C 1
ATOM 543 O O . PRO A 1 72 ? -18.175 4.339 1.433 1.00 94.75 72 PRO A O 1
ATOM 546 N N . ASP A 1 73 ? -16.661 5.097 2.886 1.00 93.12 73 ASP A N 1
ATOM 547 C CA . ASP A 1 73 ? -16.429 6.368 2.191 1.00 93.12 73 ASP A CA 1
ATOM 548 C C . ASP A 1 73 ? -15.596 6.246 0.898 1.00 93.12 73 ASP A C 1
ATOM 550 O O . ASP A 1 73 ? -15.480 7.224 0.151 1.00 93.12 73 ASP A O 1
ATOM 554 N N . MET A 1 74 ? -15.073 5.049 0.597 1.00 94.69 74 MET A N 1
ATOM 555 C CA . MET A 1 74 ? -14.451 4.717 -0.691 1.00 94.69 74 MET A CA 1
ATOM 556 C C . MET A 1 74 ? -15.467 4.291 -1.762 1.00 94.69 74 MET A C 1
ATOM 558 O O . MET A 1 74 ? -15.122 4.247 -2.947 1.00 94.69 74 MET A O 1
ATOM 562 N N . VAL A 1 75 ? -16.714 3.993 -1.377 1.00 95.19 75 VAL A N 1
ATOM 563 C CA . VAL A 1 75 ? -17.748 3.535 -2.313 1.00 95.19 75 VAL A CA 1
ATOM 564 C C . VAL A 1 75 ? -18.087 4.631 -3.326 1.00 95.19 75 VAL A C 1
ATOM 566 O O . VAL A 1 75 ? -18.296 5.795 -2.980 1.00 95.19 75 VAL A O 1
ATOM 569 N N . GLY A 1 76 ? -18.141 4.253 -4.602 1.00 92.88 76 GLY A N 1
ATOM 570 C CA . GLY A 1 76 ? -18.486 5.133 -5.717 1.00 92.88 76 GLY A CA 1
ATOM 571 C C . GLY A 1 76 ? -17.399 6.140 -6.100 1.00 92.88 76 GLY A C 1
ATOM 572 O O . GLY A 1 76 ? -17.648 7.011 -6.935 1.00 92.88 76 GLY A O 1
ATOM 573 N N . LEU A 1 77 ? -16.198 6.059 -5.515 1.00 93.12 77 LEU A N 1
ATOM 574 C CA . LEU A 1 77 ? -15.086 6.906 -5.938 1.00 93.12 77 LEU A CA 1
ATOM 575 C C . LEU A 1 77 ? -14.584 6.514 -7.332 1.00 93.12 77 LEU A C 1
ATOM 577 O O . LEU A 1 77 ? -14.479 5.337 -7.672 1.00 93.12 77 LEU A O 1
ATOM 581 N N . SER A 1 78 ? -14.206 7.528 -8.110 1.00 92.12 78 SER A N 1
ATOM 582 C CA . SER A 1 78 ? -13.398 7.351 -9.315 1.00 92.12 78 SER A CA 1
ATOM 583 C C . SER A 1 78 ? -11.927 7.535 -8.950 1.00 92.12 78 SER A C 1
ATOM 585 O O . SER A 1 78 ? -11.545 8.586 -8.428 1.00 92.12 78 SER A O 1
ATOM 587 N N . LEU A 1 79 ? -11.131 6.492 -9.178 1.00 91.50 79 LEU A N 1
ATOM 588 C CA . LEU A 1 79 ? -9.722 6.396 -8.807 1.00 91.50 79 LEU A CA 1
ATOM 589 C C . LEU A 1 79 ? -8.897 6.108 -10.067 1.00 91.50 79 LEU A C 1
ATOM 591 O O . LEU A 1 79 ? -8.765 4.962 -10.490 1.00 91.50 79 LEU A O 1
ATOM 595 N N . ASP A 1 80 ? -8.399 7.167 -10.702 1.00 90.25 80 ASP A N 1
ATOM 596 C CA . ASP A 1 80 ? -7.670 7.116 -11.976 1.00 90.25 80 ASP A CA 1
ATOM 597 C C . ASP A 1 80 ? -6.146 6.989 -11.804 1.00 90.25 80 ASP A C 1
ATOM 599 O O . ASP A 1 80 ? -5.417 6.803 -12.784 1.00 90.25 80 ASP A O 1
ATOM 603 N N . LYS A 1 81 ? -5.649 7.116 -10.568 1.00 93.62 81 LYS A N 1
ATOM 604 C CA . LYS A 1 81 ? -4.228 6.995 -10.231 1.00 93.62 81 LYS A CA 1
ATOM 605 C C . LYS A 1 81 ? -3.909 5.597 -9.715 1.00 93.62 81 LYS A C 1
ATOM 607 O O . LYS A 1 81 ? -4.780 4.852 -9.278 1.00 93.62 81 LYS A O 1
ATOM 612 N N . THR A 1 82 ? -2.642 5.213 -9.784 1.00 93.50 82 THR A N 1
ATOM 613 C CA . THR A 1 82 ? -2.177 3.906 -9.291 1.00 93.50 82 THR A CA 1
ATOM 614 C C . THR A 1 82 ? -1.450 4.031 -7.965 1.00 93.50 82 THR A C 1
ATOM 616 O O . THR A 1 82 ? -1.444 3.096 -7.175 1.00 93.50 82 THR A O 1
ATOM 619 N N . ASP A 1 83 ? -0.902 5.210 -7.680 1.00 93.31 83 ASP A N 1
ATOM 620 C CA . ASP A 1 83 ? -0.216 5.558 -6.437 1.00 93.31 83 ASP A CA 1
ATOM 621 C C . ASP A 1 83 ? -1.174 6.123 -5.374 1.00 93.31 83 ASP A C 1
ATOM 623 O O . ASP A 1 83 ? -0.803 6.990 -4.575 1.00 93.31 83 ASP A O 1
ATOM 627 N N . HIS A 1 84 ? -2.435 5.678 -5.377 1.00 96.69 84 HIS A N 1
ATOM 628 C CA . HIS A 1 84 ? -3.407 6.179 -4.417 1.00 96.69 84 HIS A CA 1
ATOM 629 C C . HIS A 1 84 ? -2.953 5.907 -2.984 1.00 96.69 84 HIS A C 1
ATOM 631 O O . HIS A 1 84 ? -2.488 4.819 -2.658 1.00 96.69 84 HIS A O 1
ATOM 637 N N . TYR A 1 85 ? -3.105 6.901 -2.111 1.00 97.38 85 TYR A N 1
ATOM 638 C CA . TYR A 1 85 ? -2.659 6.812 -0.723 1.00 97.38 85 TYR A CA 1
ATOM 639 C C . TYR A 1 85 ? -3.634 7.494 0.230 1.00 97.38 85 TYR A C 1
ATOM 641 O O . TYR A 1 85 ? -4.328 8.450 -0.126 1.00 97.38 85 TYR A O 1
ATOM 649 N N . ILE A 1 86 ? -3.638 7.047 1.480 1.00 97.75 86 ILE A N 1
ATOM 650 C CA . ILE A 1 86 ? -4.339 7.696 2.588 1.00 97.75 86 ILE A CA 1
ATOM 651 C C . ILE A 1 86 ? -3.347 8.119 3.664 1.00 97.75 86 ILE A C 1
ATOM 653 O O . ILE A 1 86 ? -2.236 7.603 3.761 1.00 97.75 86 ILE A O 1
ATOM 657 N N . LYS A 1 87 ? -3.748 9.084 4.488 1.00 97.75 87 LYS A N 1
ATOM 658 C CA . LYS A 1 87 ? -3.044 9.448 5.717 1.00 97.75 87 LYS A CA 1
ATOM 659 C C . LYS A 1 87 ? -3.808 8.890 6.901 1.00 97.75 87 LYS A C 1
ATOM 661 O O . LYS A 1 87 ? -4.892 9.391 7.180 1.00 97.75 87 LYS A O 1
ATOM 666 N N . ILE A 1 88 ? -3.252 7.895 7.574 1.00 97.69 88 ILE A N 1
ATOM 667 C CA . ILE A 1 88 ? -3.857 7.265 8.752 1.00 97.69 88 ILE A CA 1
ATOM 668 C C . ILE A 1 88 ? -3.450 8.048 9.998 1.00 97.69 88 ILE A C 1
ATOM 670 O O . ILE A 1 88 ? -2.302 8.496 10.098 1.00 97.69 88 ILE A O 1
ATOM 674 N N . PHE A 1 89 ? -4.395 8.232 10.918 1.00 96.69 89 PHE A N 1
ATOM 675 C CA . PHE A 1 89 ? -4.175 8.900 12.198 1.00 96.69 89 PHE A CA 1
ATOM 676 C C . PHE A 1 89 ? -3.775 7.886 13.278 1.00 96.69 89 PHE A C 1
ATOM 678 O O . PHE A 1 89 ? -4.475 6.905 13.504 1.00 96.69 89 PHE A O 1
ATOM 685 N N . PHE A 1 90 ? -2.668 8.164 13.965 1.00 93.81 90 PHE A N 1
ATOM 686 C CA . PHE A 1 90 ? -2.147 7.427 15.117 1.00 93.81 90 PHE A CA 1
ATOM 687 C C . PHE A 1 90 ? -2.018 8.410 16.286 1.00 93.81 90 PHE A C 1
ATOM 689 O O . PHE A 1 90 ? -0.961 9.012 16.500 1.00 93.81 90 PHE A O 1
ATOM 696 N N . GLY A 1 91 ? -3.130 8.652 16.984 1.00 91.19 91 GLY A N 1
ATOM 697 C CA . GLY A 1 91 ? -3.248 9.783 17.908 1.00 91.19 91 GLY A CA 1
ATOM 698 C C . GLY A 1 91 ? -3.094 11.112 17.160 1.00 91.19 91 GLY A C 1
ATOM 699 O O . GLY A 1 91 ? -3.747 11.337 16.143 1.00 91.19 91 GLY A O 1
ATOM 700 N N . GLU A 1 92 ? -2.193 11.976 17.628 1.00 91.25 92 GLU A N 1
ATOM 701 C CA . GLU A 1 92 ? -1.889 13.261 16.975 1.00 91.25 92 GLU A CA 1
ATOM 702 C C . GLU A 1 92 ? -0.971 13.122 15.746 1.00 91.25 92 GLU A C 1
ATOM 704 O O . GLU A 1 92 ? -0.796 14.065 14.970 1.00 91.25 92 GLU A O 1
ATOM 709 N N . GLN A 1 93 ? -0.374 11.945 15.542 1.00 93.62 93 GLN A N 1
ATOM 710 C CA . GLN A 1 93 ? 0.528 11.695 14.424 1.00 93.62 93 GLN A CA 1
ATOM 711 C C . GLN A 1 93 ? -0.232 11.189 13.199 1.00 93.62 93 GLN A C 1
ATOM 713 O O . GLN A 1 93 ? -1.232 10.487 13.308 1.00 93.62 93 GLN A O 1
ATOM 718 N N . THR A 1 94 ? 0.291 11.479 12.004 1.00 95.06 94 THR A N 1
ATOM 719 C CA . THR A 1 94 ? -0.187 10.845 10.767 1.00 95.06 94 THR A CA 1
ATOM 720 C C . THR A 1 94 ? 0.942 10.151 10.024 1.00 95.06 94 THR A C 1
ATOM 722 O O . THR A 1 94 ? 2.101 10.573 10.091 1.00 95.06 94 THR A O 1
ATOM 725 N N . ARG A 1 95 ? 0.607 9.078 9.308 1.00 95.94 95 ARG A N 1
ATOM 726 C CA . ARG A 1 95 ? 1.508 8.387 8.375 1.00 95.94 95 ARG A CA 1
ATOM 727 C C . ARG A 1 95 ? 0.788 8.154 7.054 1.00 95.94 95 ARG A C 1
ATOM 729 O O . ARG A 1 95 ? -0.420 7.928 7.044 1.00 95.94 95 ARG A O 1
ATOM 736 N N . SER A 1 96 ? 1.519 8.287 5.951 1.00 96.06 96 SER A N 1
ATOM 737 C CA . SER A 1 96 ? 0.963 8.071 4.612 1.00 96.06 96 SER A CA 1
ATOM 738 C C . SER A 1 96 ? 1.182 6.619 4.218 1.00 96.06 96 SER A C 1
ATOM 740 O O . SER A 1 96 ? 2.294 6.127 4.371 1.00 96.06 96 SER A O 1
ATOM 742 N N . TYR A 1 97 ? 0.139 5.976 3.710 1.00 97.56 97 TYR A N 1
ATOM 743 C CA . TYR A 1 97 ? 0.176 4.595 3.255 1.00 97.56 97 TYR A CA 1
ATOM 744 C C . TYR A 1 97 ? -0.507 4.462 1.906 1.00 97.56 97 TYR A C 1
ATOM 746 O O . TYR A 1 97 ? -1.578 5.035 1.687 1.00 97.56 97 TYR A O 1
ATOM 754 N N . THR A 1 98 ? 0.113 3.692 1.020 1.00 97.81 98 THR A N 1
ATOM 755 C CA . THR A 1 98 ? -0.462 3.321 -0.270 1.00 97.81 98 THR A CA 1
ATOM 756 C C . THR A 1 98 ? -1.702 2.459 -0.057 1.00 97.81 98 THR A C 1
ATOM 758 O O . THR A 1 98 ? -1.688 1.499 0.713 1.00 97.81 98 THR A O 1
ATOM 761 N N . LEU A 1 99 ? -2.774 2.780 -0.773 1.00 97.81 99 LEU A N 1
ATOM 762 C CA . LEU A 1 99 ? -3.915 1.896 -0.946 1.00 97.81 99 LEU A CA 1
ATOM 763 C C . LEU A 1 99 ? -3.528 0.824 -1.962 1.00 97.81 99 LEU A C 1
ATOM 765 O O . LEU A 1 99 ? -3.578 1.046 -3.171 1.00 97.81 99 LEU A O 1
ATOM 769 N N . ARG A 1 100 ? -3.112 -0.339 -1.462 1.00 97.75 100 ARG A N 1
ATOM 770 C CA . ARG A 1 100 ? -2.662 -1.459 -2.288 1.00 97.75 100 ARG A CA 1
ATOM 771 C C . ARG A 1 100 ? -3.792 -2.050 -3.130 1.00 97.75 100 ARG A C 1
ATOM 773 O O . ARG A 1 100 ? -3.557 -2.501 -4.248 1.00 97.75 100 ARG A O 1
ATOM 780 N N . LYS A 1 101 ? -5.011 -2.054 -2.592 1.00 95.94 101 LYS A N 1
ATOM 781 C CA . LYS A 1 101 ? -6.241 -2.403 -3.309 1.00 95.94 101 LYS A CA 1
ATOM 782 C C . LYS A 1 101 ? -7.373 -1.515 -2.810 1.00 95.94 101 LYS A C 1
ATOM 784 O O . LYS A 1 101 ? -7.442 -1.221 -1.618 1.00 95.94 101 LYS A O 1
ATOM 789 N N . VAL A 1 102 ? -8.253 -1.125 -3.724 1.00 96.62 102 VAL A N 1
ATOM 790 C CA . VAL A 1 102 ? -9.535 -0.490 -3.419 1.00 96.62 102 VAL A CA 1
ATOM 791 C C . VAL A 1 102 ? -10.576 -1.116 -4.330 1.00 96.62 102 VAL A C 1
ATOM 793 O O . VAL A 1 102 ? -10.415 -1.086 -5.549 1.00 96.62 102 VAL A O 1
ATOM 796 N N . ASP A 1 103 ? -11.627 -1.668 -3.744 1.00 96.44 103 ASP A N 1
ATOM 797 C CA . ASP A 1 103 ? -12.866 -1.978 -4.439 1.00 96.44 103 ASP A CA 1
ATOM 798 C C . ASP A 1 103 ? -13.853 -0.841 -4.160 1.00 96.44 103 ASP A C 1
ATOM 800 O O . ASP A 1 103 ? -14.340 -0.674 -3.043 1.00 96.44 103 ASP A O 1
ATOM 804 N N . THR A 1 104 ? -14.120 -0.007 -5.163 1.00 95.94 104 THR A N 1
ATOM 805 C CA . THR A 1 104 ? -15.030 1.136 -5.013 1.00 95.94 104 THR A CA 1
ATOM 806 C C . THR A 1 104 ? -16.501 0.742 -5.147 1.00 95.94 104 THR A C 1
ATOM 808 O O . THR A 1 104 ? -17.367 1.583 -4.914 1.00 95.94 104 THR A O 1
ATOM 811 N N . ALA A 1 105 ? -16.821 -0.509 -5.484 1.00 95.62 105 ALA A N 1
ATOM 812 C CA . ALA A 1 105 ? -18.190 -1.009 -5.444 1.00 95.62 105 ALA A CA 1
ATOM 813 C C . ALA A 1 105 ? -18.578 -1.423 -4.019 1.00 95.62 105 ALA A C 1
ATOM 815 O O . ALA A 1 105 ? -19.687 -1.129 -3.574 1.00 95.62 105 ALA A O 1
ATOM 816 N N . THR A 1 106 ? -17.660 -2.067 -3.296 1.00 95.31 106 THR A N 1
ATOM 817 C CA . THR A 1 106 ? -17.916 -2.602 -1.948 1.00 95.31 106 THR A CA 1
ATOM 818 C C . THR A 1 106 ? -17.349 -1.732 -0.831 1.00 95.31 106 THR A C 1
ATOM 820 O O . THR A 1 106 ? -17.864 -1.763 0.282 1.00 95.31 106 THR A O 1
ATOM 823 N N . GLY A 1 107 ? -16.319 -0.930 -1.105 1.00 95.12 107 GLY A N 1
ATOM 824 C CA . GLY A 1 107 ? -15.561 -0.180 -0.102 1.00 95.12 107 GLY A CA 1
ATOM 825 C C . GLY A 1 107 ? -14.468 -1.008 0.580 1.00 95.12 107 GLY A C 1
ATOM 826 O O . GLY A 1 107 ? -13.899 -0.557 1.572 1.00 95.12 107 GLY A O 1
ATOM 827 N N . GLU A 1 108 ? -14.162 -2.209 0.090 1.00 98.38 108 GLU A N 1
ATOM 828 C CA . GLU A 1 108 ? -13.048 -3.005 0.604 1.00 98.38 108 GLU A CA 1
ATOM 829 C C . GLU A 1 108 ? -11.706 -2.382 0.208 1.00 98.38 108 GLU A C 1
ATOM 831 O O . GLU A 1 108 ? -11.460 -2.048 -0.955 1.00 98.38 108 GLU A O 1
ATOM 836 N N . ILE A 1 109 ? -10.802 -2.255 1.176 1.00 98.50 109 ILE A N 1
ATOM 837 C CA . ILE A 1 109 ? -9.451 -1.740 0.964 1.00 98.50 109 ILE A CA 1
ATOM 838 C C . ILE A 1 109 ? -8.396 -2.688 1.526 1.00 98.50 109 ILE A C 1
ATOM 840 O O . ILE A 1 109 ? -8.629 -3.414 2.494 1.00 98.50 109 ILE A O 1
ATOM 844 N N . ALA A 1 110 ? -7.205 -2.641 0.933 1.00 98.50 110 ALA A N 1
ATOM 845 C CA . ALA A 1 110 ? -6.006 -3.275 1.464 1.00 98.50 110 ALA A CA 1
ATOM 846 C C . ALA A 1 110 ? -4.863 -2.263 1.545 1.00 98.50 110 ALA A C 1
ATOM 848 O O . ALA A 1 110 ? -4.664 -1.467 0.622 1.00 98.50 110 ALA A O 1
ATOM 849 N N . ILE A 1 111 ? -4.113 -2.305 2.642 1.00 98.44 111 ILE A N 1
ATOM 850 C CA . ILE A 1 111 ? -2.990 -1.409 2.918 1.00 98.44 111 ILE A CA 1
ATOM 851 C C . ILE A 1 111 ? -1.814 -2.246 3.412 1.00 98.44 111 ILE A C 1
ATOM 853 O O . ILE A 1 111 ? -1.976 -3.054 4.326 1.00 98.44 111 ILE A O 1
ATOM 857 N N . ASP A 1 112 ? -0.638 -2.020 2.837 1.00 97.81 112 ASP A N 1
ATOM 858 C CA . ASP A 1 112 ? 0.586 -2.718 3.221 1.00 97.81 112 ASP A CA 1
ATOM 859 C C . ASP A 1 112 ? 1.412 -1.840 4.165 1.00 97.81 112 ASP A C 1
ATOM 861 O O . ASP A 1 112 ? 1.772 -0.705 3.843 1.00 97.81 112 ASP A O 1
ATOM 865 N N . PHE A 1 1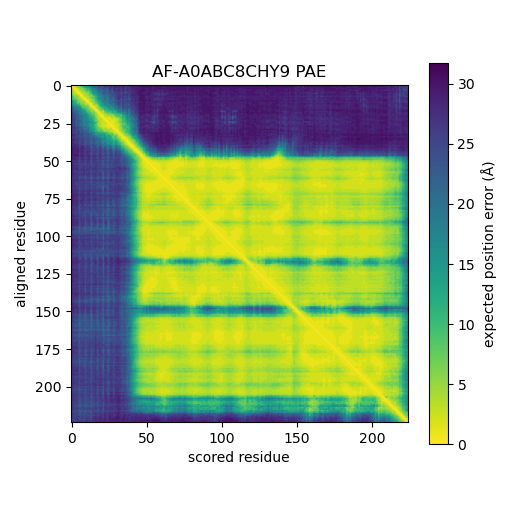13 ? 1.697 -2.373 5.350 1.00 96.25 113 PHE A N 1
ATOM 866 C CA . PHE A 1 113 ? 2.475 -1.724 6.393 1.00 96.25 113 PHE A CA 1
ATOM 867 C C . PHE A 1 113 ? 3.861 -2.337 6.441 1.00 96.25 113 PHE A C 1
ATOM 869 O O . PHE A 1 113 ? 4.031 -3.444 6.947 1.00 96.25 113 PHE A O 1
ATOM 876 N N . PHE A 1 114 ? 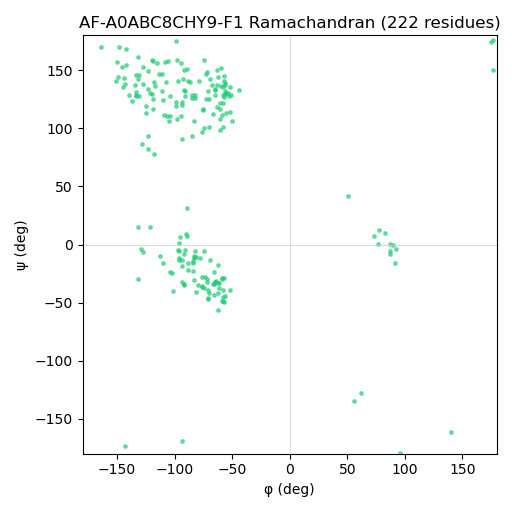4.843 -1.589 5.948 1.00 92.75 114 PHE A N 1
ATOM 877 C CA . PHE A 1 114 ? 6.247 -1.857 6.220 1.00 92.75 114 PHE A CA 1
ATOM 878 C C . PHE A 1 114 ? 6.635 -1.338 7.608 1.00 92.75 114 PHE A C 1
ATOM 880 O O . PHE A 1 114 ? 6.203 -0.249 8.013 1.00 92.75 114 PHE A O 1
ATOM 887 N N . PHE A 1 115 ? 7.456 -2.092 8.335 1.00 87.56 115 PHE A N 1
ATOM 888 C CA . PHE A 1 115 ? 7.935 -1.697 9.655 1.00 87.56 115 PHE A CA 1
ATOM 889 C C . PHE A 1 115 ? 9.327 -2.236 9.976 1.00 87.56 115 PHE A C 1
ATOM 891 O O . PHE A 1 115 ? 9.675 -3.370 9.682 1.00 87.56 115 PHE A O 1
ATOM 898 N N . HIS A 1 116 ? 10.111 -1.436 10.694 1.00 81.12 116 HIS A N 1
ATOM 899 C CA . HIS A 1 116 ? 11.407 -1.862 11.213 1.00 81.12 116 HIS A CA 1
ATOM 900 C C . HIS A 1 116 ? 11.248 -2.401 12.639 1.00 81.12 116 HIS A C 1
ATOM 902 O O . HIS A 1 116 ? 11.310 -1.650 13.619 1.00 81.12 116 HIS A O 1
ATOM 908 N N . GLY A 1 117 ? 11.012 -3.708 12.764 1.00 73.38 117 GLY A N 1
ATOM 909 C CA . GLY A 1 117 ? 10.818 -4.353 14.063 1.00 73.38 117 GLY A CA 1
ATOM 910 C C . GLY A 1 117 ? 9.684 -3.709 14.876 1.00 73.38 117 GLY A C 1
ATOM 911 O O . GLY A 1 117 ? 8.602 -3.449 14.361 1.00 73.38 117 GLY A O 1
ATOM 912 N N . GLY A 1 118 ? 9.916 -3.455 16.167 1.00 73.19 118 GLY A N 1
ATOM 913 C CA . GLY A 1 118 ? 8.914 -2.877 17.075 1.00 73.19 118 GLY A CA 1
ATOM 914 C C . GLY A 1 118 ? 8.900 -1.347 17.172 1.00 73.19 118 GLY A C 1
ATOM 915 O O . GLY A 1 118 ? 8.249 -0.822 18.071 1.00 73.19 118 GLY A O 1
ATOM 916 N N . VAL A 1 119 ? 9.641 -0.625 16.326 1.00 78.50 119 VAL A N 1
ATOM 917 C CA . VAL A 1 119 ? 9.823 0.831 16.467 1.00 78.50 119 VAL A CA 1
ATOM 918 C C . VAL A 1 119 ? 8.783 1.609 15.653 1.00 78.50 119 VAL A C 1
ATOM 920 O O . VAL A 1 119 ? 8.445 1.254 14.526 1.00 78.50 119 VAL A O 1
ATOM 923 N N . GLY A 1 120 ? 8.310 2.728 16.209 1.00 84.25 120 GLY A N 1
ATOM 924 C CA . GLY A 1 120 ? 7.354 3.630 15.564 1.00 84.25 120 GLY A CA 1
ATOM 925 C C . GLY A 1 120 ? 5.903 3.361 15.966 1.00 84.25 120 GLY A C 1
ATOM 926 O O . GLY A 1 120 ? 5.623 2.511 16.799 1.00 84.25 120 GLY A O 1
ATOM 927 N N . VAL A 1 121 ? 4.968 4.130 15.402 1.00 89.31 121 VAL A N 1
ATOM 928 C CA . VAL A 1 121 ? 3.542 4.054 15.786 1.00 89.31 121 VAL A CA 1
ATOM 929 C C . VAL A 1 121 ? 2.735 3.081 14.932 1.00 89.31 121 VAL A C 1
ATOM 931 O O . VAL A 1 121 ? 1.825 2.431 15.426 1.00 89.31 121 VAL A O 1
ATOM 934 N N . ALA A 1 122 ? 3.069 2.970 13.648 1.00 90.81 122 ALA A N 1
ATOM 935 C CA . ALA A 1 122 ? 2.221 2.276 12.688 1.00 90.81 122 ALA A CA 1
ATOM 936 C C . ALA A 1 122 ? 2.570 0.790 12.527 1.00 90.81 122 ALA A C 1
ATOM 938 O O . ALA A 1 122 ? 1.667 -0.018 12.350 1.00 90.81 122 ALA A O 1
ATOM 939 N N . GLY A 1 123 ? 3.852 0.424 12.640 1.00 89.62 123 GLY A N 1
ATOM 940 C CA . GLY A 1 123 ? 4.296 -0.973 12.612 1.00 89.62 123 GLY A CA 1
ATOM 941 C C . GLY A 1 123 ? 3.724 -1.799 13.765 1.00 89.62 123 GLY A C 1
ATOM 942 O O . GLY A 1 123 ? 3.024 -2.777 13.507 1.00 89.62 123 GLY A O 1
ATOM 943 N N . PRO A 1 124 ? 3.934 -1.380 15.031 1.00 91.56 124 PRO A N 1
ATOM 944 C CA . PRO A 1 124 ? 3.323 -2.043 16.180 1.00 91.56 124 PRO A CA 1
ATOM 945 C C . PRO A 1 124 ? 1.800 -2.114 16.078 1.00 91.56 124 PRO A C 1
ATOM 947 O O . PRO A 1 124 ? 1.235 -3.185 16.260 1.00 91.56 124 PRO A O 1
ATOM 950 N N . TRP A 1 125 ? 1.144 -1.018 15.678 1.00 94.81 125 TRP A N 1
ATOM 951 C CA . TRP A 1 125 ? -0.300 -1.033 15.451 1.00 94.81 125 TRP A CA 1
ATOM 952 C C . TRP A 1 125 ? -0.713 -2.084 14.412 1.00 94.81 125 TRP A C 1
ATOM 954 O O . TRP A 1 125 ? -1.578 -2.895 14.701 1.00 94.81 125 TRP A O 1
ATOM 964 N N . ALA A 1 126 ? -0.078 -2.137 13.237 1.00 94.38 126 ALA A N 1
ATOM 965 C CA . ALA A 1 126 ? -0.458 -3.082 12.181 1.00 94.38 126 ALA A CA 1
ATOM 966 C C . ALA A 1 126 ? -0.247 -4.551 12.587 1.00 94.38 126 ALA A C 1
ATOM 968 O O . ALA A 1 126 ? -0.996 -5.433 12.163 1.00 94.38 126 ALA A O 1
ATOM 969 N N . ARG A 1 127 ? 0.758 -4.823 13.426 1.00 92.06 127 ARG A N 1
ATOM 970 C CA . ARG A 1 127 ? 0.991 -6.154 13.993 1.00 92.06 127 ARG A CA 1
ATOM 971 C C . ARG A 1 127 ? -0.082 -6.534 15.004 1.00 92.06 127 ARG A C 1
ATOM 973 O O . ARG A 1 127 ? -0.557 -7.671 14.981 1.00 92.06 127 ARG A O 1
ATOM 980 N N . ASP A 1 128 ? -0.473 -5.594 15.850 1.00 94.06 128 ASP A N 1
ATOM 981 C CA . ASP A 1 128 ? -1.302 -5.872 17.019 1.00 94.06 128 ASP A CA 1
ATOM 982 C C . ASP A 1 128 ? -2.803 -5.674 16.723 1.00 94.06 128 ASP A C 1
ATOM 984 O O . ASP A 1 128 ? -3.634 -6.187 17.460 1.00 94.06 128 ASP A O 1
ATOM 988 N N . VAL A 1 129 ? -3.165 -5.035 15.602 1.00 96.44 129 VAL A N 1
ATOM 989 C CA . VAL A 1 129 ? -4.561 -4.758 15.227 1.00 96.44 129 VAL A CA 1
ATOM 990 C C . VAL A 1 129 ? -5.382 -6.034 15.014 1.00 96.44 129 VAL A C 1
ATOM 992 O O . VAL A 1 129 ? -4.897 -7.045 14.477 1.00 96.44 129 VAL A O 1
ATOM 995 N N . HIS A 1 130 ? -6.651 -5.969 15.405 1.00 96.56 130 HIS A N 1
ATOM 996 C CA . HIS A 1 130 ? -7.615 -7.060 15.331 1.00 96.56 130 HIS A CA 1
ATOM 997 C C . HIS A 1 130 ? -8.823 -6.720 14.451 1.00 96.56 130 HIS A C 1
ATOM 999 O O . HIS A 1 130 ? -9.156 -5.562 14.203 1.00 96.56 130 HIS A O 1
ATOM 1005 N N . VAL A 1 131 ? -9.504 -7.765 13.975 1.00 98.19 131 VAL A N 1
ATOM 1006 C CA . VAL A 1 131 ? -10.768 -7.626 13.240 1.00 98.19 131 VAL A CA 1
ATOM 1007 C C . VAL A 1 131 ? -11.796 -6.892 14.104 1.00 98.19 131 VAL A C 1
ATOM 1009 O O . VAL A 1 131 ? -11.948 -7.198 15.284 1.00 98.19 131 VAL A O 1
ATOM 1012 N N . GLY A 1 132 ? -12.507 -5.939 13.501 1.00 97.62 132 GLY A N 1
ATOM 1013 C CA . GLY A 1 132 ? -13.495 -5.088 14.164 1.00 97.62 132 GLY A CA 1
ATOM 1014 C C . GLY A 1 132 ? -12.933 -3.777 14.717 1.00 97.62 132 GLY A C 1
ATOM 1015 O O . GLY A 1 132 ? -13.708 -2.857 14.973 1.00 97.62 132 GLY A O 1
ATOM 1016 N N . GLU A 1 133 ? -11.612 -3.639 14.855 1.00 98.31 133 GLU A N 1
ATOM 1017 C CA . GLU A 1 133 ? -11.008 -2.366 15.252 1.00 98.31 133 GLU A CA 1
ATOM 1018 C C . GLU A 1 133 ? -11.076 -1.340 14.120 1.00 98.31 133 GLU A C 1
ATOM 1020 O O . GLU A 1 133 ? -11.017 -1.673 12.935 1.00 98.31 133 GLU A O 1
ATOM 1025 N N . THR A 1 134 ? -11.188 -0.064 14.485 1.00 97.94 134 THR A N 1
ATOM 1026 C CA . THR A 1 134 ? -11.342 1.028 13.520 1.00 97.94 134 THR A CA 1
ATOM 1027 C C . THR A 1 134 ? -10.135 1.949 13.501 1.00 97.94 134 THR A C 1
ATOM 1029 O O . THR A 1 134 ? -9.564 2.246 14.550 1.00 97.94 134 THR A O 1
ATOM 1032 N N . PHE A 1 135 ? -9.816 2.506 12.334 1.00 97.81 135 PHE A N 1
ATOM 1033 C CA . PHE A 1 135 ? -8.862 3.605 12.205 1.00 97.81 135 PHE A CA 1
ATOM 1034 C C . PHE A 1 135 ? -9.437 4.737 11.358 1.00 97.81 135 PHE A C 1
ATOM 1036 O O . PHE A 1 135 ? -10.187 4.524 10.406 1.00 97.81 135 PHE A O 1
ATOM 1043 N N . SER A 1 136 ? -9.069 5.967 11.710 1.00 97.56 136 SER A N 1
ATOM 1044 C CA . SER A 1 136 ? -9.431 7.151 10.933 1.00 97.56 136 SER A CA 1
ATOM 1045 C C . SER A 1 136 ? -8.348 7.476 9.917 1.00 97.56 136 SER A C 1
ATOM 1047 O O . SER A 1 136 ? -7.155 7.268 10.165 1.00 97.56 136 SER A O 1
ATOM 1049 N N . TYR A 1 137 ? -8.744 8.062 8.793 1.00 97.56 137 TYR A N 1
ATOM 1050 C CA . TYR A 1 137 ? -7.805 8.516 7.779 1.00 97.56 137 TYR A CA 1
ATOM 1051 C C . TYR A 1 137 ? -8.291 9.749 7.022 1.00 97.56 137 TYR A C 1
ATOM 1053 O O . TYR A 1 137 ? -9.435 10.188 7.124 1.00 97.56 137 TYR A O 1
ATOM 1061 N N . LYS A 1 138 ? -7.376 10.322 6.240 1.00 96.62 138 LYS A N 1
ATOM 1062 C CA . LYS A 1 138 ? -7.627 11.390 5.276 1.00 96.62 138 LYS A CA 1
ATOM 1063 C C . LYS A 1 138 ? -7.170 10.958 3.884 1.00 96.62 138 LYS A C 1
ATOM 1065 O O . LYS A 1 138 ? -6.033 10.517 3.732 1.00 96.62 138 LYS A O 1
ATOM 1070 N N . GLY A 1 139 ? -7.995 11.175 2.863 1.00 94.88 139 GLY A N 1
ATOM 1071 C CA . GLY A 1 139 ? -7.709 10.783 1.479 1.00 94.88 139 GLY A CA 1
ATOM 1072 C C . GLY A 1 139 ? -8.950 10.229 0.762 1.00 94.88 139 GLY A C 1
ATOM 1073 O O . GLY A 1 139 ? -10.055 10.497 1.227 1.00 94.88 139 GLY A O 1
ATOM 1074 N N . PRO A 1 140 ? -8.781 9.491 -0.350 1.00 95.56 140 PRO A N 1
ATOM 1075 C CA . PRO A 1 140 ? -7.501 9.165 -0.982 1.00 95.56 140 PRO A CA 1
ATOM 1076 C C . PRO A 1 140 ? -6.874 10.370 -1.706 1.00 95.56 140 PRO A C 1
ATOM 1078 O O . PRO A 1 140 ? -7.567 11.242 -2.226 1.00 95.56 140 PRO A O 1
ATOM 1081 N N . GLY A 1 141 ? -5.544 10.439 -1.701 1.00 94.06 141 GLY A N 1
ATOM 1082 C CA . GLY A 1 141 ? -4.751 11.221 -2.652 1.00 94.06 141 GLY A CA 1
ATOM 1083 C C . GLY A 1 141 ? -4.216 10.318 -3.764 1.00 94.06 141 GLY A C 1
ATOM 1084 O O . GLY A 1 141 ? -4.410 9.110 -3.712 1.00 94.06 141 GLY A O 1
ATOM 1085 N N . GLY A 1 142 ? -3.553 10.890 -4.762 1.00 92.94 142 GLY A N 1
ATOM 1086 C CA . GLY A 1 142 ? -2.897 10.175 -5.862 1.00 92.94 142 GLY A CA 1
ATOM 1087 C C . GLY A 1 142 ? -2.315 11.191 -6.837 1.00 92.94 142 GLY A C 1
ATOM 1088 O O . GLY A 1 142 ? -2.820 12.317 -6.920 1.00 92.94 142 GLY A O 1
ATOM 1089 N N . LYS A 1 143 ? -1.225 10.850 -7.518 1.00 90.44 143 LYS A N 1
ATOM 1090 C CA . LYS A 1 143 ? -0.526 11.770 -8.425 1.00 90.44 143 LYS A CA 1
ATOM 1091 C C . LYS A 1 143 ? -0.211 11.148 -9.772 1.00 90.44 143 LYS A C 1
ATOM 1093 O O . LYS A 1 143 ? -0.163 11.883 -10.756 1.00 90.44 143 LYS A O 1
ATOM 1098 N N . TRP A 1 144 ? -0.008 9.840 -9.830 1.00 91.62 144 TRP A N 1
ATOM 1099 C CA . TRP A 1 144 ? 0.568 9.192 -10.994 1.00 91.62 144 TRP A CA 1
ATOM 1100 C C . TRP A 1 144 ? -0.207 7.945 -11.411 1.00 91.62 144 TRP A C 1
ATOM 1102 O O . TRP A 1 144 ? -0.775 7.223 -10.596 1.00 91.62 144 TRP A O 1
ATOM 1112 N N . SER A 1 145 ? -0.245 7.713 -12.718 1.00 90.62 145 SER A N 1
ATOM 1113 C CA . SER A 1 145 ? -0.714 6.466 -13.304 1.00 90.62 145 SER A CA 1
ATOM 1114 C C . SER A 1 145 ? 0.005 6.233 -14.634 1.00 90.62 145 SER A C 1
ATOM 1116 O O . SER A 1 145 ? 0.154 7.195 -15.396 1.00 90.62 145 SER A O 1
ATOM 1118 N N . PRO A 1 146 ? 0.387 4.982 -14.952 1.00 84.12 146 PRO A N 1
ATOM 1119 C CA . PRO A 1 146 ? 0.967 4.629 -16.243 1.00 84.12 146 PRO A CA 1
ATOM 1120 C C . PRO A 1 146 ? -0.059 4.712 -17.385 1.00 84.12 146 PRO A C 1
ATOM 1122 O O . PRO A 1 146 ? 0.327 4.718 -18.549 1.00 84.12 146 PRO A O 1
ATOM 1125 N N . THR A 1 147 ? -1.358 4.806 -17.071 1.00 79.19 147 THR A N 1
ATOM 1126 C CA . THR A 1 147 ? -2.442 4.989 -18.049 1.00 79.19 147 THR A CA 1
ATOM 1127 C C . THR A 1 147 ? -2.861 6.451 -18.223 1.00 79.19 147 THR A C 1
ATOM 1129 O O . THR A 1 147 ? -3.676 6.757 -19.093 1.00 79.19 147 THR A O 1
ATOM 1132 N N . THR A 1 148 ? -2.308 7.380 -17.429 1.00 70.38 148 THR A N 1
ATOM 1133 C CA . THR A 1 148 ? -2.441 8.818 -17.727 1.00 70.38 148 THR A CA 1
ATOM 1134 C C . THR A 1 148 ? -1.735 9.083 -19.066 1.00 70.38 148 THR A C 1
ATOM 1136 O O . THR A 1 148 ? -0.661 8.520 -19.260 1.00 70.38 148 THR A O 1
ATOM 1139 N N . PRO A 1 149 ? -2.289 9.888 -19.999 1.00 57.22 149 PRO A N 1
ATOM 1140 C CA . PRO A 1 149 ? -1.794 9.951 -21.374 1.00 57.22 149 PRO A CA 1
ATOM 1141 C C . PRO A 1 149 ? -0.313 10.341 -21.438 1.00 57.22 149 PRO A C 1
ATOM 1143 O O . PRO A 1 149 ? 0.040 11.514 -21.328 1.00 57.22 149 PRO A O 1
ATOM 1146 N N . LEU A 1 150 ? 0.546 9.346 -21.644 1.00 65.81 150 LEU A N 1
ATOM 1147 C CA . LEU A 1 150 ? 1.950 9.499 -22.006 1.00 65.81 150 LEU A CA 1
ATOM 1148 C C . LEU A 1 150 ? 2.125 8.834 -23.379 1.00 65.81 150 LEU A C 1
ATOM 1150 O O . LEU A 1 150 ? 2.541 7.676 -23.452 1.00 65.81 150 LEU A O 1
ATOM 1154 N N . PRO A 1 151 ? 1.720 9.505 -24.477 1.00 69.50 151 PRO A N 1
ATOM 1155 C CA . PRO A 1 151 ? 1.783 8.913 -25.806 1.00 69.50 151 PRO A CA 1
ATOM 1156 C C . PRO A 1 151 ? 3.214 8.473 -26.126 1.00 69.50 151 PRO A C 1
ATOM 1158 O O . PRO A 1 151 ? 4.145 9.268 -26.022 1.00 69.50 151 PRO A O 1
ATOM 1161 N N . GLY A 1 152 ? 3.380 7.210 -26.521 1.00 74.56 152 GLY A N 1
ATOM 1162 C CA . GLY A 1 152 ? 4.662 6.672 -26.979 1.00 74.56 152 GLY A CA 1
ATOM 1163 C C . GLY A 1 152 ? 5.594 6.128 -25.893 1.00 74.56 152 GLY A C 1
ATOM 1164 O O . GLY A 1 152 ? 6.661 5.633 -26.248 1.00 74.56 152 GLY A O 1
ATOM 1165 N N . VAL A 1 153 ? 5.219 6.155 -24.607 1.00 84.19 153 VAL A N 1
ATOM 1166 C CA . VAL A 1 153 ? 6.001 5.469 -23.563 1.00 84.19 153 VAL A CA 1
ATOM 1167 C C . VAL A 1 153 ? 5.750 3.966 -23.648 1.00 84.19 153 VAL A C 1
ATOM 1169 O O . VAL A 1 153 ? 4.631 3.504 -23.437 1.00 84.19 153 VAL A O 1
ATOM 1172 N N . GLN A 1 154 ? 6.801 3.216 -23.971 1.00 87.62 154 GLN A N 1
ATOM 1173 C CA . GLN A 1 154 ? 6.762 1.755 -24.114 1.00 87.62 154 GLN A CA 1
ATOM 1174 C C . GLN A 1 154 ? 7.571 1.031 -23.035 1.00 87.62 154 GLN A C 1
ATOM 1176 O O . GLN A 1 154 ? 7.461 -0.182 -22.911 1.00 87.62 154 GLN A O 1
ATOM 1181 N N . GLU A 1 155 ? 8.352 1.761 -22.239 1.00 90.88 155 GLU A N 1
ATOM 1182 C CA . GLU A 1 155 ? 9.223 1.199 -21.210 1.00 90.88 155 GLU A CA 1
ATOM 1183 C C . GLU A 1 155 ? 9.054 1.985 -19.912 1.00 90.88 155 GLU A C 1
ATOM 1185 O O . GLU A 1 155 ? 9.147 3.215 -19.891 1.00 90.88 155 GLU A O 1
ATOM 1190 N N . PHE A 1 156 ? 8.799 1.265 -18.825 1.00 93.38 156 PHE A N 1
ATOM 1191 C CA . PHE A 1 156 ? 8.645 1.823 -17.489 1.00 93.38 156 PHE A CA 1
ATOM 1192 C C . PHE A 1 156 ? 9.745 1.293 -16.572 1.00 93.38 156 PHE A C 1
ATOM 1194 O O . PHE A 1 156 ? 10.038 0.098 -16.545 1.00 93.38 156 PHE A O 1
ATOM 1201 N N . VAL A 1 157 ? 10.325 2.182 -15.770 1.00 95.00 157 VAL A N 1
ATOM 1202 C CA . VAL A 1 157 ? 11.260 1.802 -14.709 1.00 95.00 157 VAL A CA 1
ATOM 1203 C C . VAL A 1 157 ? 10.689 2.243 -13.374 1.00 95.00 157 VAL A C 1
ATOM 1205 O O . VAL A 1 157 ? 10.372 3.416 -13.177 1.00 95.00 157 VAL A O 1
ATOM 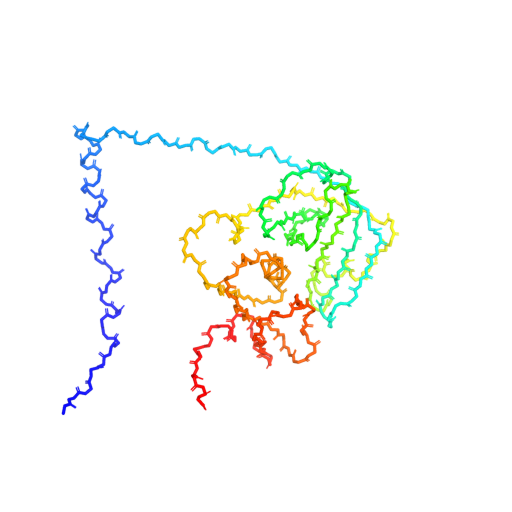1208 N N . PHE A 1 158 ? 10.574 1.291 -12.456 1.00 96.06 158 PHE A N 1
ATOM 1209 C CA . PHE A 1 158 ? 10.212 1.540 -11.069 1.00 96.06 158 PHE A CA 1
ATOM 1210 C C . PHE A 1 158 ? 11.438 1.341 -10.191 1.00 96.06 158 PHE A C 1
ATOM 1212 O O . PHE A 1 158 ? 12.202 0.402 -10.393 1.00 96.06 158 PHE A O 1
ATOM 1219 N N . ALA A 1 159 ? 11.616 2.207 -9.203 1.00 95.75 159 ALA A N 1
ATOM 1220 C CA . ALA A 1 159 ? 12.694 2.083 -8.238 1.00 95.75 159 ALA A CA 1
ATOM 1221 C C . ALA A 1 159 ? 12.213 2.558 -6.869 1.00 95.75 159 ALA A C 1
ATOM 1223 O O . ALA A 1 159 ? 11.551 3.595 -6.768 1.00 95.75 159 ALA A O 1
ATOM 1224 N N . GLY A 1 160 ? 12.535 1.809 -5.822 1.00 94.19 160 GLY A N 1
ATOM 1225 C CA . GLY A 1 160 ? 12.175 2.172 -4.458 1.00 94.19 160 GLY A CA 1
ATOM 1226 C C . GLY A 1 160 ? 12.539 1.095 -3.448 1.00 94.19 160 GLY A C 1
ATOM 1227 O O . GLY A 1 160 ? 12.995 0.017 -3.813 1.00 94.19 160 GLY A O 1
ATOM 1228 N N . ASP A 1 161 ? 12.355 1.407 -2.173 1.00 93.31 161 ASP A N 1
ATOM 1229 C CA . ASP A 1 161 ? 12.535 0.464 -1.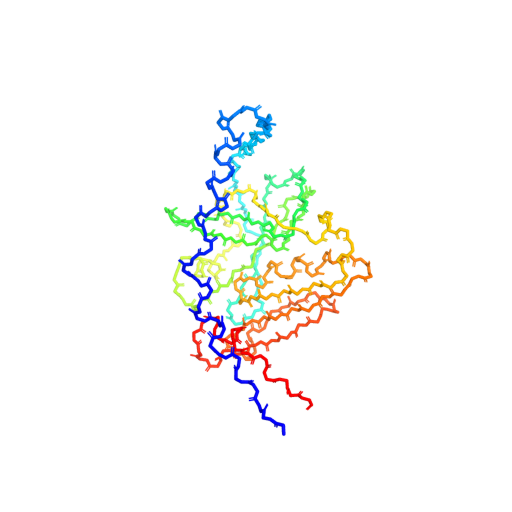073 1.00 93.31 161 ASP A CA 1
ATOM 1230 C C . ASP A 1 161 ? 11.206 -0.217 -0.702 1.00 93.31 161 ASP A C 1
ATOM 1232 O O . ASP A 1 161 ? 10.189 -0.083 -1.397 1.00 93.31 161 ASP A O 1
ATOM 1236 N N . GLU A 1 162 ? 11.186 -0.927 0.423 1.00 92.88 162 GLU A N 1
ATOM 1237 C CA . GLU A 1 162 ? 10.004 -1.638 0.908 1.00 92.88 162 GLU A CA 1
ATOM 1238 C C . GLU A 1 162 ? 8.801 -0.721 1.143 1.00 92.88 162 GLU A C 1
ATOM 1240 O O . GLU A 1 162 ? 7.654 -1.143 0.990 1.00 92.88 162 GLU A O 1
ATOM 1245 N N . SER A 1 163 ? 9.033 0.550 1.483 1.00 92.44 163 SER A N 1
ATOM 1246 C CA . SER A 1 163 ? 7.954 1.513 1.706 1.00 92.44 163 SER A CA 1
ATOM 1247 C C . SER A 1 163 ? 7.267 1.929 0.400 1.00 92.44 163 SER A C 1
ATOM 1249 O O . SER A 1 163 ? 6.069 2.226 0.392 1.00 92.44 163 SER A O 1
ATOM 1251 N N . ALA A 1 164 ? 8.005 1.912 -0.715 1.00 95.50 164 ALA A N 1
ATOM 1252 C CA . ALA A 1 164 ? 7.497 2.215 -2.050 1.00 95.50 164 ALA A CA 1
ATOM 1253 C C . ALA A 1 164 ? 6.944 0.976 -2.774 1.00 95.50 164 ALA A C 1
ATOM 1255 O O . ALA A 1 164 ? 6.108 1.113 -3.672 1.00 95.50 164 ALA A O 1
ATOM 1256 N N . ALA A 1 165 ? 7.366 -0.225 -2.375 1.00 96.12 165 ALA A N 1
ATOM 1257 C CA . ALA A 1 165 ? 7.005 -1.484 -3.018 1.00 96.12 165 ALA A CA 1
ATOM 1258 C C . ALA A 1 165 ? 5.481 -1.690 -3.219 1.00 96.12 165 ALA A C 1
ATOM 1260 O O . ALA A 1 165 ? 5.091 -2.099 -4.317 1.00 96.12 165 ALA A O 1
ATOM 1261 N N . PRO A 1 166 ? 4.582 -1.315 -2.280 1.00 97.25 166 PRO A N 1
ATOM 1262 C CA . PRO A 1 166 ? 3.138 -1.392 -2.518 1.00 97.25 166 PRO A CA 1
ATOM 1263 C C . PRO A 1 166 ? 2.651 -0.510 -3.678 1.00 97.25 166 PRO A C 1
ATOM 1265 O O . PRO A 1 166 ? 1.763 -0.912 -4.426 1.00 97.25 166 PRO A O 1
ATOM 1268 N N . ALA A 1 167 ? 3.228 0.685 -3.854 1.00 97.25 167 ALA A N 1
ATOM 1269 C CA . ALA A 1 167 ? 2.876 1.582 -4.958 1.00 97.25 167 ALA A CA 1
ATOM 1270 C C . ALA A 1 167 ? 3.451 1.089 -6.292 1.00 97.25 167 ALA A C 1
ATOM 1272 O O . ALA A 1 167 ? 2.774 1.176 -7.317 1.00 97.25 167 ALA A O 1
ATOM 1273 N N . ILE A 1 168 ? 4.663 0.524 -6.265 1.00 97.69 168 ILE A N 1
ATOM 1274 C CA . ILE A 1 168 ? 5.281 -0.133 -7.424 1.00 97.69 168 ILE A CA 1
ATOM 1275 C C . ILE A 1 168 ? 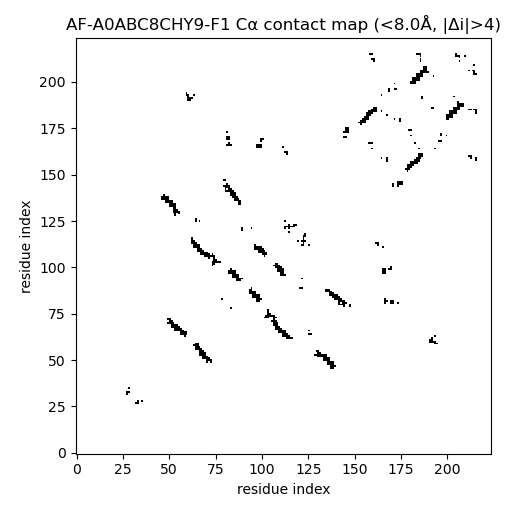4.389 -1.279 -7.905 1.00 97.69 168 ILE A C 1
ATOM 1277 O O . ILE A 1 168 ? 4.039 -1.318 -9.081 1.00 97.69 168 ILE A O 1
ATOM 1281 N N . ALA A 1 169 ? 3.933 -2.147 -6.997 1.00 97.50 169 ALA A N 1
ATOM 1282 C CA . ALA A 1 169 ? 3.028 -3.243 -7.330 1.00 97.50 169 ALA A CA 1
ATOM 1283 C C . ALA A 1 169 ? 1.724 -2.744 -7.986 1.00 97.50 169 ALA A C 1
ATOM 1285 O O . ALA A 1 169 ? 1.328 -3.267 -9.025 1.00 97.50 169 ALA A O 1
ATOM 1286 N N . CYS A 1 170 ? 1.095 -1.690 -7.448 1.00 96.81 170 CYS A N 1
ATOM 1287 C CA . CYS A 1 170 ? -0.096 -1.082 -8.058 1.00 96.81 170 CYS A CA 1
ATOM 1288 C C . CYS A 1 170 ? 0.157 -0.506 -9.463 1.00 96.81 170 CYS A C 1
ATOM 1290 O O . CYS A 1 170 ? -0.758 -0.482 -10.291 1.00 96.81 170 CYS A O 1
ATOM 1292 N N . GLY A 1 171 ? 1.363 0.014 -9.711 1.00 95.44 171 GLY A N 1
ATOM 1293 C CA . GLY A 1 171 ? 1.787 0.509 -11.020 1.00 95.44 171 GLY A CA 1
ATOM 1294 C C . GLY A 1 171 ? 1.996 -0.625 -12.023 1.00 95.44 171 GLY A C 1
ATOM 1295 O O . GLY A 1 171 ? 1.462 -0.559 -13.129 1.00 95.44 171 GLY A O 1
ATOM 1296 N N . LEU A 1 172 ? 2.705 -1.681 -11.612 1.00 95.81 172 LEU A N 1
ATOM 1297 C CA . LEU A 1 172 ? 2.977 -2.873 -12.421 1.00 95.81 172 LEU A CA 1
ATOM 1298 C C . LEU A 1 172 ? 1.688 -3.565 -12.896 1.00 95.81 172 LEU A C 1
ATOM 1300 O O . LEU A 1 172 ? 1.595 -3.946 -14.057 1.00 95.81 172 LEU A O 1
ATOM 1304 N N . GLU A 1 173 ? 0.653 -3.636 -12.050 1.00 94.44 173 GLU A N 1
ATOM 1305 C CA . GLU A 1 173 ? -0.666 -4.199 -12.407 1.00 94.44 173 GLU A CA 1
ATOM 1306 C C . GLU A 1 173 ? -1.395 -3.446 -13.531 1.00 94.44 173 GLU A C 1
ATOM 1308 O O . GLU A 1 173 ? -2.360 -3.959 -14.096 1.00 94.44 173 GLU A O 1
ATOM 1313 N N . ARG A 1 174 ? -0.994 -2.204 -13.818 1.00 92.31 174 ARG A N 1
ATOM 1314 C CA . ARG A 1 174 ? -1.701 -1.299 -14.736 1.00 92.31 174 ARG A CA 1
ATOM 1315 C C . ARG A 1 174 ? -0.836 -0.828 -15.899 1.00 92.31 174 ARG A C 1
ATOM 1317 O O . ARG A 1 174 ? -1.211 0.127 -16.580 1.00 92.31 174 ARG A O 1
ATOM 1324 N N . ILE A 1 175 ? 0.297 -1.486 -16.137 1.00 91.94 175 ILE A N 1
ATOM 1325 C CA . ILE A 1 175 ? 1.107 -1.231 -17.326 1.00 91.94 175 ILE A CA 1
ATOM 1326 C C . ILE A 1 175 ? 0.260 -1.470 -18.585 1.00 91.94 175 ILE A C 1
ATOM 1328 O O . ILE A 1 175 ? -0.392 -2.513 -18.692 1.00 91.94 175 ILE A O 1
ATOM 1332 N N . PRO A 1 176 ? 0.220 -0.508 -19.529 1.00 89.88 176 PRO A N 1
ATOM 1333 C CA . PRO A 1 176 ? -0.516 -0.673 -20.773 1.00 89.88 176 PRO A CA 1
ATOM 1334 C C . PRO A 1 176 ? -0.051 -1.899 -21.560 1.00 89.88 176 PRO A C 1
ATOM 1336 O O . PRO A 1 176 ? 1.139 -2.209 -21.614 1.00 89.88 176 PRO A O 1
ATOM 1339 N N . ALA A 1 177 ? -0.989 -2.563 -22.234 1.00 87.62 177 ALA A N 1
ATOM 1340 C CA . ALA A 1 177 ? -0.657 -3.660 -23.132 1.00 87.62 177 ALA A CA 1
ATOM 1341 C C . ALA A 1 177 ? 0.352 -3.201 -24.202 1.00 87.62 177 ALA A C 1
ATOM 1343 O O . ALA A 1 177 ? 0.169 -2.158 -24.830 1.00 87.62 177 ALA A O 1
ATOM 1344 N N . GLY A 1 178 ? 1.406 -3.993 -24.408 1.00 87.38 178 GLY A N 1
ATOM 1345 C CA . GLY A 1 178 ? 2.488 -3.686 -25.349 1.00 87.38 178 GLY A CA 1
ATOM 1346 C C . GLY A 1 178 ? 3.627 -2.837 -24.775 1.00 87.38 178 GLY A C 1
ATOM 1347 O O . GLY A 1 178 ? 4.629 -2.671 -25.461 1.00 87.38 178 GLY A O 1
ATOM 1348 N N . ALA A 1 179 ? 3.513 -2.342 -23.538 1.00 90.88 179 ALA A N 1
ATOM 1349 C CA . ALA A 1 179 ? 4.631 -1.745 -22.815 1.00 90.88 179 ALA A CA 1
ATOM 1350 C C . ALA A 1 179 ? 5.325 -2.773 -21.905 1.00 90.88 179 ALA A C 1
ATOM 1352 O O . ALA A 1 179 ? 4.722 -3.761 -21.480 1.00 90.88 179 ALA A O 1
ATOM 1353 N N . SER A 1 180 ? 6.594 -2.526 -21.592 1.00 91.75 180 SER A N 1
ATOM 1354 C CA . SER A 1 180 ? 7.393 -3.305 -20.648 1.00 91.75 180 SER A CA 1
ATOM 1355 C C . SER A 1 180 ? 7.638 -2.520 -19.360 1.00 91.75 180 SER A C 1
ATOM 1357 O O . SER A 1 180 ? 7.572 -1.287 -19.333 1.00 91.75 180 SER A O 1
ATOM 1359 N N . ALA A 1 181 ? 7.924 -3.235 -18.273 1.00 94.44 181 ALA A N 1
ATOM 1360 C CA . ALA A 1 181 ? 8.314 -2.624 -17.015 1.00 94.44 181 ALA A CA 1
ATOM 1361 C C . ALA A 1 181 ? 9.380 -3.444 -16.293 1.00 94.44 181 ALA A C 1
ATOM 1363 O O . ALA A 1 181 ? 9.256 -4.665 -16.192 1.00 94.44 181 ALA A O 1
ATOM 1364 N N . THR A 1 182 ? 10.369 -2.751 -15.730 1.00 95.62 182 THR A N 1
ATOM 1365 C CA . THR A 1 182 ? 11.359 -3.324 -14.810 1.00 95.62 182 THR A CA 1
ATOM 1366 C C . THR A 1 182 ? 11.295 -2.580 -13.484 1.00 95.62 182 THR A C 1
ATOM 1368 O O . THR A 1 182 ? 11.317 -1.348 -13.451 1.00 95.62 182 THR A O 1
ATOM 1371 N N . ALA A 1 183 ? 11.214 -3.319 -12.382 1.00 97.06 183 ALA A N 1
ATOM 1372 C CA . ALA A 1 183 ? 11.226 -2.765 -11.037 1.00 97.06 183 ALA A CA 1
ATOM 1373 C C . ALA A 1 183 ? 12.523 -3.121 -10.308 1.00 97.06 183 ALA A C 1
ATOM 1375 O O . ALA A 1 183 ? 12.907 -4.282 -10.262 1.00 97.06 183 ALA A O 1
ATOM 1376 N N . TYR A 1 184 ? 13.158 -2.132 -9.692 1.00 96.81 184 TYR A N 1
ATOM 1377 C CA . TYR A 1 184 ? 14.285 -2.300 -8.783 1.00 96.81 184 TYR A CA 1
ATOM 1378 C C . TYR A 1 184 ? 13.791 -2.042 -7.367 1.00 96.81 184 TYR A C 1
ATOM 1380 O O . TYR A 1 184 ? 13.425 -0.912 -7.032 1.00 96.81 184 TYR A O 1
ATOM 1388 N N . VAL A 1 185 ? 13.727 -3.089 -6.550 1.00 95.56 185 VAL A N 1
ATOM 1389 C CA . VAL A 1 185 ? 13.158 -2.997 -5.204 1.00 95.56 185 VAL A CA 1
ATOM 1390 C C . VAL A 1 185 ? 14.213 -3.351 -4.179 1.00 95.56 185 VAL A C 1
ATOM 1392 O O . VAL A 1 185 ? 14.725 -4.469 -4.148 1.00 95.56 185 VAL A O 1
ATOM 1395 N N . GLU A 1 186 ? 14.548 -2.376 -3.345 1.00 93.75 186 GLU A N 1
ATOM 1396 C CA . GLU A 1 186 ? 15.494 -2.560 -2.258 1.00 93.75 186 GLU A CA 1
ATOM 1397 C C . GLU A 1 186 ? 14.816 -3.175 -1.043 1.00 93.75 186 GLU A C 1
ATOM 1399 O O . GLU A 1 186 ? 13.800 -2.665 -0.572 1.00 93.75 186 GLU A O 1
ATOM 1404 N N . VAL A 1 187 ? 15.404 -4.251 -0.526 1.00 93.12 187 VAL A N 1
ATOM 1405 C CA . VAL A 1 187 ? 14.952 -4.917 0.696 1.00 93.12 187 VAL A CA 1
ATOM 1406 C C . VAL A 1 187 ? 16.128 -5.176 1.633 1.00 93.12 187 VAL A C 1
ATOM 1408 O O . VAL A 1 187 ? 17.293 -5.155 1.227 1.00 93.12 187 VAL A O 1
ATOM 1411 N N . ALA A 1 188 ? 15.851 -5.411 2.914 1.00 90.56 188 ALA A N 1
ATOM 1412 C CA . ALA A 1 188 ? 16.908 -5.591 3.909 1.00 90.56 188 ALA A CA 1
ATOM 1413 C C . ALA A 1 188 ? 17.868 -6.754 3.580 1.00 90.56 188 ALA A C 1
ATOM 1415 O O . ALA A 1 188 ? 19.089 -6.578 3.637 1.00 90.56 188 ALA A O 1
ATOM 1416 N N . ALA A 1 189 ? 17.316 -7.923 3.250 1.00 90.62 189 ALA A N 1
ATOM 1417 C CA . ALA A 1 189 ? 18.037 -9.173 3.014 1.00 90.62 189 ALA A CA 1
ATOM 1418 C C . ALA A 1 189 ? 17.139 -10.184 2.268 1.00 90.62 189 ALA A C 1
ATOM 1420 O O . ALA A 1 189 ? 15.928 -9.954 2.184 1.00 90.62 189 ALA A O 1
ATOM 1421 N N . PRO A 1 190 ? 17.684 -11.314 1.780 1.00 90.44 190 PRO A N 1
ATOM 1422 C CA . PRO A 1 190 ? 16.864 -12.412 1.275 1.00 90.44 190 PRO A CA 1
ATOM 1423 C C . PRO A 1 190 ? 15.793 -12.855 2.286 1.00 90.44 190 PRO A C 1
ATOM 1425 O O . PRO A 1 190 ? 16.081 -12.993 3.477 1.00 90.44 190 PRO A O 1
ATOM 1428 N N . GLY A 1 191 ? 14.562 -13.075 1.824 1.00 87.75 191 GLY A N 1
ATOM 1429 C CA . GLY A 1 191 ? 13.388 -13.385 2.655 1.00 87.75 191 GLY A CA 1
ATOM 1430 C C . GLY A 1 191 ? 12.559 -12.163 3.084 1.00 87.75 191 GLY A C 1
ATOM 1431 O O . GLY A 1 191 ? 11.517 -12.322 3.727 1.00 87.75 191 GLY A O 1
ATOM 1432 N N . HIS A 1 192 ? 13.006 -10.951 2.745 1.00 91.88 192 HIS A N 1
ATOM 1433 C CA . HIS A 1 192 ? 12.258 -9.702 2.942 1.00 91.88 192 HIS A CA 1
ATOM 1434 C C . HIS A 1 192 ? 11.495 -9.265 1.683 1.00 91.88 192 HIS A C 1
ATOM 1436 O O . HIS A 1 192 ? 10.842 -8.222 1.679 1.00 91.88 192 HIS A O 1
ATOM 1442 N N . GLU A 1 193 ? 11.572 -10.043 0.603 1.00 93.44 193 GLU A N 1
ATOM 1443 C CA . GLU A 1 193 ? 10.810 -9.795 -0.612 1.00 93.44 193 GLU A CA 1
ATOM 1444 C C . GLU A 1 193 ? 9.310 -9.912 -0.333 1.00 93.44 193 GLU A C 1
ATOM 1446 O O . GLU A 1 193 ? 8.857 -10.669 0.530 1.00 93.44 193 GLU A O 1
ATOM 1451 N N . ILE A 1 194 ? 8.522 -9.163 -1.097 1.00 93.38 194 ILE A N 1
ATOM 1452 C CA . ILE A 1 194 ? 7.064 -9.164 -0.986 1.00 93.38 194 ILE A CA 1
ATOM 1453 C C . ILE A 1 194 ? 6.439 -9.710 -2.270 1.00 93.38 194 ILE A C 1
ATOM 1455 O O . ILE A 1 194 ? 7.052 -9.612 -3.339 1.00 93.38 194 ILE A O 1
ATOM 1459 N N . PRO A 1 195 ? 5.203 -10.237 -2.216 1.00 93.19 195 PRO A N 1
ATOM 1460 C CA . PRO A 1 195 ? 4.503 -10.663 -3.417 1.00 93.19 195 PRO A CA 1
ATOM 1461 C C . PRO A 1 195 ? 4.341 -9.510 -4.414 1.00 93.19 195 PRO A C 1
ATOM 1463 O O . PRO A 1 195 ? 3.719 -8.487 -4.112 1.00 93.19 195 PRO A O 1
ATOM 1466 N N . MET A 1 196 ? 4.871 -9.711 -5.618 1.00 94.81 196 MET A N 1
ATOM 1467 C CA . MET A 1 196 ? 4.724 -8.807 -6.758 1.00 94.81 196 MET A CA 1
ATOM 1468 C C . MET A 1 196 ? 3.742 -9.402 -7.778 1.00 94.81 196 MET A C 1
ATOM 1470 O O . MET A 1 196 ? 3.511 -10.614 -7.754 1.00 94.81 196 MET A O 1
ATOM 1474 N N . PRO A 1 197 ? 3.130 -8.584 -8.655 1.00 94.69 197 PRO A N 1
ATOM 1475 C CA . PRO A 1 197 ? 2.207 -9.086 -9.670 1.00 94.69 197 PRO A CA 1
ATOM 1476 C C . PRO A 1 197 ? 2.873 -10.139 -10.563 1.00 94.69 197 PRO A C 1
ATOM 1478 O O . PRO A 1 197 ? 4.043 -10.001 -10.928 1.00 94.69 197 PRO A O 1
ATOM 1481 N N . GLU A 1 198 ? 2.129 -11.183 -10.919 1.00 89.88 198 GLU A N 1
ATOM 1482 C CA . GLU A 1 198 ? 2.639 -12.276 -11.749 1.00 89.88 198 GLU A CA 1
ATOM 1483 C C . GLU A 1 198 ? 3.186 -11.752 -13.088 1.00 89.88 198 GLU A C 1
ATOM 1485 O O . GLU A 1 198 ? 2.616 -10.847 -13.695 1.00 89.88 198 GLU A O 1
ATOM 1490 N N . GLY A 1 199 ? 4.322 -12.297 -13.530 1.00 88.12 199 GLY A N 1
ATOM 1491 C CA . GLY A 1 199 ? 4.986 -11.874 -14.767 1.00 88.12 199 GLY A CA 1
ATOM 1492 C C . GLY A 1 199 ? 5.761 -10.553 -14.678 1.00 88.12 199 GLY A C 1
ATOM 1493 O O . GLY A 1 199 ? 6.358 -10.144 -15.671 1.00 88.12 199 GLY A O 1
ATOM 1494 N N . SER A 1 200 ? 5.799 -9.891 -13.515 1.00 91.19 200 SER A N 1
ATOM 1495 C CA . SER A 1 200 ? 6.609 -8.679 -13.327 1.00 91.19 200 SER A CA 1
ATOM 1496 C C . SER A 1 200 ? 8.110 -8.982 -13.388 1.00 91.19 200 SER A C 1
ATOM 1498 O O . SER A 1 200 ? 8.583 -9.922 -12.749 1.00 91.19 200 SER A O 1
ATOM 1500 N N . SER A 1 201 ? 8.877 -8.134 -14.080 1.00 93.19 201 SER A N 1
ATOM 1501 C CA . SER A 1 201 ? 10.343 -8.139 -14.008 1.00 93.19 201 SER A CA 1
ATOM 1502 C C . SER A 1 201 ? 10.797 -7.335 -12.789 1.00 93.19 201 SER A C 1
ATOM 1504 O O . SER A 1 201 ? 10.684 -6.106 -12.776 1.00 93.19 201 SER A O 1
ATOM 1506 N N . VAL A 1 202 ? 11.267 -8.022 -11.744 1.00 96.00 202 VAL A N 1
ATOM 1507 C 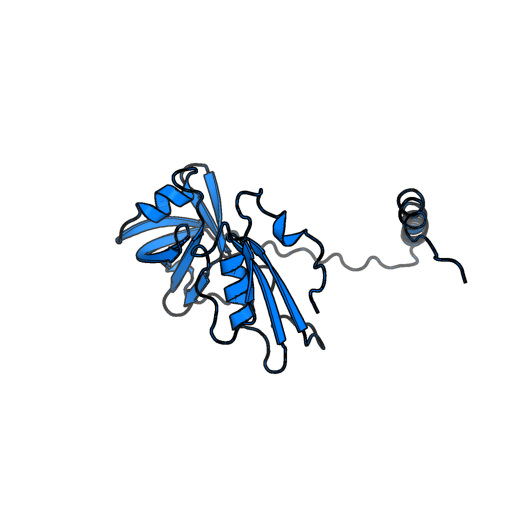CA . VAL A 1 202 ? 11.690 -7.401 -10.479 1.00 96.00 202 VAL A CA 1
ATOM 1508 C C . VAL A 1 202 ? 13.124 -7.802 -10.150 1.00 96.00 202 VAL A C 1
ATOM 1510 O O . VAL A 1 202 ? 13.423 -8.979 -9.960 1.00 96.00 202 VAL A O 1
ATOM 1513 N N . ALA A 1 203 ? 14.002 -6.810 -10.055 1.00 95.19 203 ALA A N 1
ATOM 1514 C CA . ALA A 1 203 ? 15.349 -6.931 -9.529 1.00 95.19 203 ALA A CA 1
ATOM 1515 C C . ALA A 1 203 ? 15.346 -6.559 -8.039 1.00 95.19 203 ALA A C 1
ATOM 1517 O O . ALA A 1 203 ? 15.159 -5.396 -7.674 1.00 95.19 203 ALA A O 1
ATOM 1518 N N . TRP A 1 204 ? 15.553 -7.553 -7.177 1.00 94.69 204 TRP A N 1
ATOM 1519 C CA . TRP A 1 204 ? 15.677 -7.350 -5.735 1.00 94.69 204 TRP A CA 1
ATOM 1520 C C . TRP A 1 204 ? 17.097 -6.912 -5.379 1.00 94.69 204 TRP A C 1
ATOM 1522 O O . TRP A 1 204 ? 18.069 -7.569 -5.750 1.00 94.69 204 TRP A O 1
ATOM 1532 N N . LEU A 1 205 ? 17.214 -5.794 -4.664 1.00 93.69 205 LEU A N 1
ATOM 1533 C CA . LEU A 1 205 ? 18.487 -5.240 -4.213 1.00 93.69 205 LEU A CA 1
ATOM 1534 C C . LEU A 1 205 ? 18.596 -5.412 -2.699 1.00 93.69 205 LEU A C 1
ATOM 1536 O O . LEU A 1 205 ? 17.869 -4.775 -1.941 1.00 93.69 205 LEU A O 1
ATOM 1540 N N . TYR A 1 206 ? 19.503 -6.270 -2.243 1.00 92.31 206 TYR A N 1
ATOM 1541 C CA . TYR A 1 206 ? 19.675 -6.529 -0.815 1.00 92.31 206 TYR A CA 1
ATOM 1542 C C . TYR A 1 206 ? 20.608 -5.500 -0.178 1.00 92.31 206 TYR A C 1
ATOM 1544 O O . TYR A 1 206 ? 21.719 -5.268 -0.656 1.00 92.31 206 TYR A O 1
ATOM 1552 N N . ARG A 1 207 ? 20.172 -4.883 0.927 1.00 88.31 207 ARG A N 1
ATOM 1553 C CA . ARG A 1 207 ? 21.004 -3.922 1.670 1.00 88.31 207 ARG A CA 1
ATOM 1554 C C . ARG A 1 207 ? 22.151 -4.573 2.422 1.00 88.31 207 ARG A C 1
ATOM 1556 O O . ARG A 1 207 ? 23.170 -3.917 2.623 1.00 88.31 207 ARG A O 1
ATOM 1563 N N . GLU A 1 208 ? 21.960 -5.801 2.902 1.00 83.31 208 GLU A N 1
ATOM 1564 C CA . GLU A 1 208 ? 22.957 -6.546 3.685 1.00 83.31 208 GLU A CA 1
ATOM 1565 C C . GLU A 1 208 ? 23.521 -5.720 4.863 1.00 83.31 208 GLU A C 1
ATOM 1567 O O . GLU A 1 208 ? 24.719 -5.693 5.133 1.00 83.31 208 GLU A O 1
ATOM 1572 N N . GLY A 1 209 ? 22.641 -4.987 5.557 1.00 74.06 209 GLY A N 1
ATOM 1573 C CA . GLY A 1 209 ? 23.001 -4.152 6.711 1.00 74.06 209 GLY A CA 1
ATOM 1574 C C . GLY A 1 209 ? 23.391 -2.702 6.393 1.00 74.06 209 GLY A C 1
ATOM 1575 O O . GLY A 1 209 ? 23.657 -1.935 7.319 1.00 74.06 209 GLY A O 1
ATOM 1576 N N . LYS A 1 210 ? 23.391 -2.284 5.121 1.00 76.38 210 LYS A N 1
ATOM 1577 C CA . LYS A 1 210 ? 23.574 -0.873 4.733 1.00 76.38 210 LYS A CA 1
ATOM 1578 C C . LYS A 1 210 ? 22.317 -0.028 5.020 1.00 76.38 210 LYS A C 1
ATOM 1580 O O . LYS A 1 210 ? 21.220 -0.581 5.115 1.00 76.38 210 LYS A O 1
ATOM 1585 N N . PRO A 1 211 ? 22.438 1.309 5.141 1.00 76.25 211 PRO A N 1
ATOM 1586 C CA . PRO A 1 211 ? 21.287 2.211 5.197 1.00 76.25 211 PRO A CA 1
ATOM 1587 C C . PRO A 1 211 ? 20.399 2.143 3.946 1.00 76.25 211 PRO A C 1
ATOM 1589 O O . PRO A 1 211 ? 20.890 1.898 2.842 1.00 76.25 211 PRO A O 1
ATOM 1592 N N . ALA A 1 212 ? 19.106 2.434 4.122 1.00 74.50 212 ALA A N 1
ATOM 1593 C CA . ALA A 1 212 ? 18.140 2.521 3.027 1.00 74.50 212 ALA A CA 1
ATOM 1594 C C . ALA A 1 212 ? 18.555 3.526 1.940 1.00 74.50 212 ALA A C 1
ATOM 1596 O O . ALA A 1 212 ? 19.038 4.620 2.242 1.00 74.50 212 ALA A O 1
ATOM 1597 N N . GLY A 1 213 ? 18.373 3.135 0.678 1.00 70.62 213 GLY A N 1
ATOM 1598 C CA . GLY A 1 213 ? 18.680 3.917 -0.519 1.00 70.62 213 GLY A CA 1
ATOM 1599 C C . GLY A 1 213 ? 20.118 3.787 -1.033 1.00 70.62 213 GLY A C 1
ATOM 1600 O O . GLY A 1 213 ? 20.422 4.280 -2.123 1.00 70.62 213 GLY A O 1
ATOM 1601 N N . GLN A 1 214 ? 21.026 3.133 -0.299 1.00 73.25 214 GLN A N 1
ATOM 1602 C CA . GLN A 1 214 ? 22.410 2.952 -0.761 1.00 73.25 214 GLN A CA 1
ATOM 1603 C C . GLN A 1 214 ? 22.546 1.868 -1.833 1.00 73.25 214 GLN A C 1
ATOM 1605 O O . GLN A 1 214 ? 23.343 2.028 -2.757 1.00 73.25 214 GLN A O 1
ATOM 1610 N N . ALA A 1 215 ? 21.783 0.777 -1.742 1.00 69.06 215 ALA A N 1
ATOM 1611 C CA . ALA A 1 215 ? 21.853 -0.269 -2.758 1.00 69.06 215 ALA A CA 1
ATOM 1612 C C . ALA A 1 215 ? 21.224 0.222 -4.073 1.00 69.06 215 ALA A C 1
ATOM 1614 O O . ALA A 1 215 ? 21.810 0.022 -5.132 1.00 69.06 215 ALA A O 1
ATOM 1615 N N . LEU A 1 216 ? 20.119 0.976 -3.998 1.00 73.38 216 LEU A N 1
ATOM 1616 C CA . LEU A 1 216 ? 19.481 1.619 -5.161 1.00 73.38 216 LEU A CA 1
ATOM 1617 C C . LEU A 1 216 ? 20.359 2.653 -5.870 1.00 73.38 216 LEU A C 1
ATOM 1619 O O . LEU A 1 216 ? 20.234 2.837 -7.077 1.00 73.38 216 LEU A O 1
ATOM 1623 N N . SER A 1 217 ? 21.211 3.360 -5.128 1.00 70.69 217 SER A N 1
ATOM 1624 C CA . SER A 1 217 ? 22.085 4.406 -5.678 1.00 70.69 217 SER A CA 1
ATOM 1625 C C . SER A 1 217 ? 23.453 3.893 -6.123 1.00 70.69 217 SER A C 1
ATOM 1627 O O . SER A 1 217 ? 24.234 4.657 -6.693 1.00 70.69 217 SER A O 1
ATOM 1629 N N . THR A 1 218 ? 23.753 2.612 -5.890 1.00 65.88 218 THR A N 1
ATOM 1630 C CA . THR A 1 218 ? 25.003 2.015 -6.356 1.00 65.88 218 THR A CA 1
ATOM 1631 C C . THR A 1 218 ? 24.944 1.893 -7.883 1.00 65.88 218 THR A C 1
ATOM 1633 O O . THR A 1 218 ? 23.996 1.300 -8.402 1.00 65.88 218 THR A O 1
ATOM 1636 N N . PRO A 1 219 ? 25.926 2.441 -8.627 1.00 52.34 219 PRO A N 1
ATOM 1637 C CA . PRO A 1 219 ? 25.968 2.292 -10.074 1.00 52.34 219 PRO A CA 1
ATOM 1638 C C . PRO A 1 219 ? 25.901 0.810 -10.441 1.00 52.34 219 PRO A C 1
ATOM 1640 O O . PRO A 1 219 ? 26.666 0.010 -9.899 1.00 52.34 219 PRO A O 1
ATOM 1643 N N . CYS A 1 220 ? 25.004 0.446 -11.359 1.00 52.00 220 CYS A N 1
ATOM 1644 C CA . CYS A 1 220 ? 25.006 -0.883 -11.956 1.00 52.00 220 CYS A CA 1
ATOM 1645 C C . CYS A 1 220 ? 26.348 -1.074 -12.672 1.00 52.00 220 CYS A C 1
ATOM 1647 O O . CYS A 1 220 ? 26.546 -0.594 -13.787 1.00 52.00 220 CYS A O 1
ATOM 1649 N N . VAL A 1 221 ? 27.298 -1.748 -12.026 1.00 44.72 221 VAL A N 1
ATOM 1650 C CA . VAL A 1 221 ? 28.419 -2.353 -12.739 1.00 44.72 221 VAL A CA 1
ATOM 1651 C C . VAL A 1 221 ? 27.825 -3.517 -13.513 1.00 44.72 221 VAL A C 1
ATOM 1653 O O . VAL A 1 221 ? 27.480 -4.540 -12.931 1.00 44.72 221 VAL A O 1
ATOM 1656 N N . ASN A 1 222 ? 27.611 -3.311 -14.814 1.00 35.44 222 ASN A N 1
ATOM 1657 C CA . ASN A 1 222 ? 27.144 -4.346 -15.727 1.00 35.44 222 ASN A CA 1
ATOM 1658 C C . ASN A 1 222 ? 28.016 -5.597 -15.556 1.00 35.44 222 ASN A C 1
ATOM 1660 O O . ASN A 1 222 ? 29.163 -5.619 -16.000 1.00 35.44 222 ASN A O 1
ATOM 1664 N N . THR A 1 223 ? 27.485 -6.640 -14.925 1.00 34.59 223 THR A N 1
ATOM 1665 C CA . THR A 1 223 ? 28.037 -7.986 -15.055 1.00 34.59 223 THR A CA 1
ATOM 1666 C C . THR A 1 223 ? 27.423 -8.594 -16.306 1.00 34.59 223 THR A C 1
ATOM 1668 O O . THR A 1 223 ? 26.294 -9.081 -16.273 1.00 34.59 223 THR A O 1
ATOM 1671 N N . THR A 1 224 ? 28.151 -8.441 -17.412 1.00 38.03 224 THR A N 1
ATOM 1672 C CA . THR A 1 224 ? 28.010 -9.215 -18.657 1.00 38.03 224 THR A CA 1
ATOM 1673 C C . THR A 1 224 ? 28.094 -10.712 -18.418 1.00 38.03 224 THR A C 1
ATOM 1675 O O . THR A 1 224 ? 28.885 -11.111 -17.532 1.00 38.03 224 THR A O 1
#

Radius of gyration: 22.62 Å; Cα contacts (8 Å, |Δi|>4): 375; chains: 1; bounding box: 64×59×47 Å

Mean predicted aligned error: 12.31 Å

Organism: Corynebacterium striatum (NCBI:txid43770)